Protein AF-0000000072978451 (afdb_homodimer)

pLDDT: mean 91.34, std 7.13, range [61.12, 97.81]

Foldseek 3Di:
DDPVVVVVVVVVVVVVLLVVCCVPPPVLVVLVVVLVVQLVCLVVPHDDPLSVVLNVLSVVLNVLVSVLVVQLVVLVVPDVDDDPVSVVSNVVSVVVSVVSVVVSVVSVVVVVVD/DDPVVVVVVVVVVVVVLLVVCVVPPPVLVVLVVVLVVQLVCLVVPHDDPLSVVLNVLSVVLSVLVSVLVVQLVVLVVPDVDDDPVSVVSSVVSVVVSVVSVVVSVVSVVVVVVD

Secondary structure (DSSP, 8-state):
--HHHHHHHHHHHHHHHHHHHHHH-HHHHHHHHHHHHHHHHHHHH--HHHHHHHHHHHHHHHHHHHHHHHHHHHHHHH-SS--HHHHHHHHHHHHHHHHHHHHHHHHHHHHHH-/--HHHHHHHHHHHHHHHHHHHHHH-HHHHHHHHHHHHHHHHHHHH--HHHHHHHHHHHHHHHHHHHHHHHHHHHHHHH-SS--HHHHHHHHHHHHHHHHHHHHHHHHHHHHHH-

Structure (mmCIF, N/CA/C/O backbone):
data_AF-0000000072978451-model_v1
#
loop_
_entity.id
_entity.type
_entity.pdbx_description
1 polymer 'Diacylglycerol kinase'
#
loop_
_atom_site.group_PDB
_atom_site.id
_atom_site.type_symbol
_atom_site.label_atom_id
_atom_site.label_alt_id
_atom_site.label_comp_id
_atom_site.label_asym_id
_atom_site.label_entity_id
_atom_site.label_seq_id
_atom_site.pdbx_PDB_ins_code
_atom_site.Cartn_x
_atom_site.Cartn_y
_atom_site.Cartn_z
_atom_site.occupancy
_atom_site.B_iso_or_equiv
_atom_site.auth_seq_id
_atom_site.auth_comp_id
_atom_site.auth_asym_id
_atom_site.auth_atom_id
_atom_site.pdbx_PDB_model_num
ATOM 1 N N . MET A 1 1 ? 28.844 9.641 16.906 1 70.88 1 MET A N 1
ATOM 2 C CA . MET A 1 1 ? 27.984 8.5 17.203 1 70.88 1 MET A CA 1
ATOM 3 C C . MET A 1 1 ? 28.359 7.293 16.359 1 70.88 1 MET A C 1
ATOM 5 O O . MET A 1 1 ? 28.469 7.395 15.141 1 70.88 1 MET A O 1
ATOM 9 N N . GLY A 1 2 ? 28.844 6.27 17.016 1 79.81 2 GLY A N 1
ATOM 10 C CA . GLY A 1 2 ? 29.297 5.098 16.281 1 79.81 2 GLY A CA 1
ATOM 11 C C . GLY A 1 2 ? 28.172 4.395 15.539 1 79.81 2 GLY A C 1
ATOM 12 O O . GLY A 1 2 ? 27 4.707 15.742 1 79.81 2 GLY A O 1
ATOM 13 N N . PHE A 1 3 ? 28.594 3.635 14.695 1 90.31 3 PHE A N 1
ATOM 14 C CA . PHE A 1 3 ? 27.672 2.908 13.828 1 90.31 3 PHE A CA 1
ATOM 15 C C . PHE A 1 3 ? 26.609 2.178 14.656 1 90.31 3 PHE A C 1
ATOM 17 O O . PHE A 1 3 ? 25.422 2.279 14.367 1 90.31 3 PHE A O 1
ATOM 24 N N . PHE A 1 4 ? 26.984 1.44 15.664 1 89.31 4 PHE A N 1
ATOM 25 C CA . PHE A 1 4 ? 26.078 0.624 16.453 1 89.31 4 PHE A CA 1
ATOM 26 C C . PHE A 1 4 ? 25.141 1.501 17.297 1 89.31 4 PHE A C 1
ATOM 28 O O . PHE A 1 4 ? 24 1.139 17.547 1 89.31 4 PHE A O 1
ATOM 35 N N . GLU A 1 5 ? 25.703 2.568 17.719 1 88.56 5 GLU A N 1
ATOM 36 C CA . GLU A 1 5 ? 24.891 3.506 18.484 1 88.56 5 GLU A CA 1
ATOM 37 C C . GLU A 1 5 ? 23.812 4.129 17.609 1 88.56 5 GLU A C 1
ATOM 39 O O . GLU A 1 5 ? 22.656 4.277 18.047 1 88.56 5 GLU A O 1
ATOM 44 N N . ARG A 1 6 ? 24.203 4.449 16.5 1 89.12 6 ARG A N 1
ATOM 45 C CA . ARG A 1 6 ? 23.219 5.004 15.57 1 89.12 6 ARG A CA 1
ATOM 46 C C . ARG A 1 6 ? 22.156 3.977 15.211 1 89.12 6 ARG A C 1
ATOM 48 O O . ARG A 1 6 ? 20.969 4.309 15.125 1 89.12 6 ARG A O 1
ATOM 55 N N . LEU A 1 7 ? 22.578 2.803 15.016 1 84.81 7 LEU A N 1
ATOM 56 C CA . LEU A 1 7 ? 21.641 1.737 14.703 1 84.81 7 LEU A CA 1
ATOM 57 C C . LEU A 1 7 ? 20.656 1.521 15.859 1 84.81 7 LEU A C 1
ATOM 59 O O . LEU A 1 7 ? 19.453 1.337 15.633 1 84.81 7 LEU A O 1
ATOM 63 N N . LYS A 1 8 ? 21.219 1.483 16.938 1 84.38 8 LYS A N 1
ATOM 64 C CA . LYS A 1 8 ? 20.375 1.303 18.125 1 84.38 8 LYS A CA 1
ATOM 65 C C . LYS A 1 8 ? 19.344 2.42 18.234 1 84.38 8 LYS A C 1
ATOM 67 O O . LYS A 1 8 ? 18.172 2.16 18.5 1 84.38 8 LYS A O 1
ATOM 72 N N . LEU A 1 9 ? 19.719 3.604 18.078 1 87.25 9 LEU A N 1
ATOM 73 C CA . LEU A 1 9 ? 18.812 4.742 18.172 1 87.25 9 LEU A CA 1
ATOM 74 C C . LEU A 1 9 ? 17.719 4.672 17.109 1 87.25 9 LEU A C 1
ATOM 76 O O . LEU A 1 9 ? 16.547 4.926 17.391 1 87.25 9 LEU A O 1
ATOM 80 N N . ARG A 1 10 ? 18.188 4.332 15.969 1 87.69 10 ARG A N 1
ATOM 81 C CA . ARG A 1 10 ? 17.219 4.219 14.883 1 87.69 10 ARG A CA 1
ATOM 82 C C . ARG A 1 10 ? 16.203 3.119 15.164 1 87.69 10 ARG A C 1
ATOM 84 O O . ARG A 1 10 ? 15.016 3.264 14.859 1 87.69 10 ARG A O 1
ATOM 91 N N . THR A 1 11 ? 16.688 2.066 15.781 1 85.69 11 THR A N 1
ATOM 92 C CA . THR A 1 11 ? 15.789 0.968 16.125 1 85.69 11 THR A CA 1
ATOM 93 C C . THR A 1 11 ? 14.781 1.403 17.188 1 85.69 11 THR A C 1
ATOM 95 O O . THR A 1 11 ? 13.594 1.08 17.094 1 85.69 11 THR A O 1
ATOM 98 N N . ILE A 1 12 ? 15.188 2.143 18.078 1 87.25 12 ILE A N 1
ATOM 99 C CA . ILE A 1 12 ? 14.32 2.641 19.141 1 87.25 12 ILE A CA 1
ATOM 100 C C . ILE A 1 12 ? 13.25 3.557 18.531 1 87.25 12 ILE A C 1
ATOM 102 O O . ILE A 1 12 ? 12.07 3.436 18.859 1 87.25 12 ILE A O 1
ATOM 106 N N . TRP A 1 13 ? 13.656 4.398 17.672 1 88.62 13 TRP A N 1
ATOM 107 C CA . TRP A 1 13 ? 12.719 5.309 17.031 1 88.62 13 TRP A CA 1
ATOM 108 C C . TRP A 1 13 ? 11.672 4.539 16.234 1 88.62 13 TRP A C 1
ATOM 110 O O . TRP A 1 13 ? 10.484 4.875 16.266 1 88.62 13 TRP A O 1
ATOM 120 N N . SER A 1 14 ? 12.195 3.561 15.555 1 87.5 14 SER A N 1
ATOM 121 C CA . SER A 1 14 ? 11.273 2.75 14.773 1 87.5 14 SER A CA 1
ATOM 122 C C . SER A 1 14 ? 10.289 2.004 15.672 1 87.5 14 SER A C 1
ATOM 124 O O . SER A 1 14 ? 9.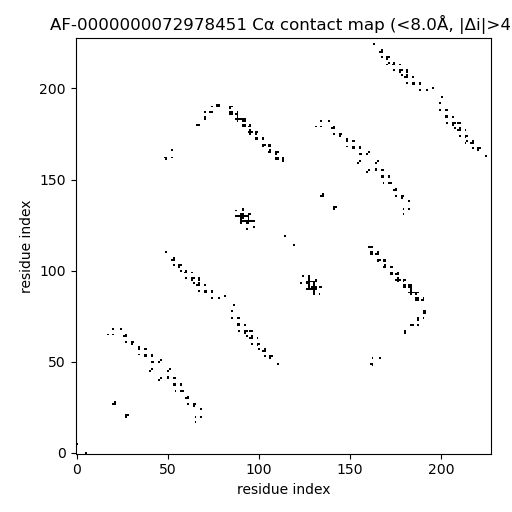094 1.938 15.383 1 87.5 14 SER A O 1
ATOM 126 N N . CYS A 1 15 ? 10.727 1.484 16.734 1 89.31 15 CYS A N 1
ATOM 127 C CA . CYS A 1 15 ? 9.867 0.777 17.688 1 89.31 15 CYS A CA 1
ATOM 128 C C . CYS A 1 15 ? 8.867 1.729 18.328 1 89.31 15 CYS A C 1
ATOM 130 O O . CYS A 1 15 ? 7.707 1.365 18.547 1 89.31 15 CYS A O 1
ATOM 132 N N . ASP A 1 16 ? 9.227 2.922 18.562 1 91.06 16 ASP A N 1
ATOM 133 C CA . ASP A 1 16 ? 8.32 3.932 19.094 1 91.06 16 ASP A CA 1
ATOM 134 C C . ASP A 1 16 ? 7.211 4.258 18.094 1 91.06 16 ASP A C 1
ATOM 136 O O . ASP A 1 16 ? 6.051 4.426 18.484 1 91.06 16 ASP A O 1
ATOM 140 N N . GLY A 1 17 ? 7.605 4.355 16.844 1 91.38 17 GLY A N 1
ATOM 141 C CA . GLY A 1 17 ? 6.605 4.598 15.82 1 91.38 17 GLY A CA 1
ATOM 142 C C . GLY A 1 17 ? 5.551 3.51 15.742 1 91.38 17 GLY A C 1
ATOM 143 O O . GLY A 1 17 ? 4.355 3.801 15.672 1 91.38 17 GLY A O 1
ATOM 144 N N . ILE A 1 18 ? 6.016 2.307 15.891 1 92.62 18 ILE A N 1
ATOM 145 C CA . ILE A 1 18 ? 5.102 1.17 15.844 1 92.62 18 ILE A CA 1
ATOM 146 C C . ILE A 1 18 ? 4.211 1.173 17.078 1 92.62 18 ILE A C 1
ATOM 148 O O . ILE A 1 18 ? 2.994 1.005 16.984 1 92.62 18 ILE A O 1
ATOM 152 N N . ARG A 1 19 ? 4.75 1.396 18.203 1 93.06 19 ARG A N 1
ATOM 153 C CA . ARG A 1 19 ? 4 1.438 19.453 1 93.06 19 ARG A CA 1
ATOM 154 C C . ARG A 1 19 ? 2.963 2.557 19.422 1 93.06 19 ARG A C 1
ATOM 156 O O . ARG A 1 19 ? 1.809 2.348 19.812 1 93.06 19 ARG A O 1
ATOM 163 N N . ASP A 1 20 ? 3.402 3.688 19.031 1 93.62 20 ASP A N 1
ATOM 164 C CA . ASP A 1 20 ? 2.494 4.828 18.984 1 93.62 20 ASP A CA 1
ATOM 165 C C . ASP A 1 20 ? 1.321 4.547 18.047 1 93.62 20 ASP A C 1
ATOM 167 O O . ASP A 1 20 ? 0.173 4.855 18.375 1 93.62 20 ASP A O 1
ATOM 171 N N . THR A 1 21 ? 1.632 4.012 16.938 1 92.38 21 THR A N 1
ATOM 172 C CA . THR A 1 21 ? 0.579 3.689 15.984 1 92.38 21 THR A CA 1
ATOM 173 C C . THR A 1 21 ? -0.376 2.648 16.562 1 92.38 21 THR A C 1
ATOM 175 O O . THR A 1 21 ? -1.594 2.758 16.406 1 92.38 21 THR A O 1
ATOM 178 N N . TRP A 1 22 ? 0.137 1.668 17.266 1 93.06 22 TRP A N 1
ATOM 179 C CA . TRP A 1 22 ? -0.686 0.659 17.922 1 93.06 22 TRP A CA 1
ATOM 180 C C . TRP A 1 22 ? -1.631 1.303 18.922 1 93.06 22 TRP A C 1
ATOM 182 O O . TRP A 1 22 ? -2.805 0.934 19.016 1 93.06 22 TRP A O 1
ATOM 192 N N . LEU A 1 23 ? -1.16 2.252 19.594 1 93.19 23 LEU A N 1
ATOM 193 C CA . LEU A 1 23 ? -1.922 2.861 20.672 1 93.19 23 LEU A CA 1
ATOM 194 C C . LEU A 1 23 ? -2.941 3.855 20.141 1 93.19 23 LEU A C 1
ATOM 196 O O . LEU A 1 23 ? -4.012 4.039 20.719 1 93.19 23 LEU A O 1
ATOM 200 N N . THR A 1 24 ? -2.705 4.379 19 1 92.75 24 THR A N 1
ATOM 201 C CA . THR A 1 24 ? -3.521 5.516 18.578 1 92.75 24 THR A CA 1
ATOM 202 C C . THR A 1 24 ? -4.398 5.145 17.391 1 92.75 24 THR A C 1
ATOM 204 O O . THR A 1 24 ? -5.422 5.789 17.141 1 92.75 24 THR A O 1
ATOM 207 N N . GLU A 1 25 ? -3.967 4.191 16.656 1 93.31 25 GLU A N 1
ATOM 208 C CA . GLU A 1 25 ? -4.699 3.834 15.445 1 93.31 25 GLU A CA 1
ATOM 209 C C . GLU A 1 25 ? -5.449 2.516 15.625 1 93.31 25 GLU A C 1
ATOM 211 O O . GLU A 1 25 ? -4.844 1.44 15.555 1 93.31 25 GLU A O 1
ATOM 216 N N . ARG A 1 26 ? -6.715 2.621 15.688 1 91.62 26 ARG A N 1
ATOM 217 C CA . ARG A 1 26 ? -7.543 1.423 15.805 1 91.62 26 ARG A CA 1
ATOM 218 C C . ARG A 1 26 ? -7.391 0.537 14.57 1 91.62 26 ARG A C 1
ATOM 220 O O . ARG A 1 26 ? -7.387 -0.69 14.68 1 91.62 26 ARG A O 1
ATOM 227 N N . SER A 1 27 ? -7.355 1.158 13.422 1 92.94 27 SER A N 1
ATOM 228 C CA . SER A 1 27 ? -7.207 0.408 12.18 1 92.94 27 SER A CA 1
ATOM 229 C C . SER A 1 27 ? -5.953 -0.458 12.203 1 92.94 27 SER A C 1
ATOM 231 O O . SER A 1 27 ? -5.961 -1.588 11.711 1 92.94 27 SER A O 1
ATOM 233 N N . PHE A 1 28 ? -4.848 0.014 12.758 1 94.19 28 PHE A N 1
ATOM 234 C CA . PHE A 1 28 ? -3.621 -0.768 12.844 1 94.19 28 PHE A CA 1
ATOM 235 C C . PHE A 1 28 ? -3.84 -2.029 13.672 1 94.19 28 PHE A C 1
ATOM 237 O O . PHE A 1 28 ? -3.404 -3.115 13.281 1 94.19 28 PHE A O 1
ATOM 244 N N . ARG A 1 29 ? -4.484 -1.954 14.734 1 95 29 ARG A N 1
ATOM 245 C CA . ARG A 1 29 ? -4.801 -3.107 15.57 1 95 29 ARG A CA 1
ATOM 246 C C . ARG A 1 29 ? -5.668 -4.109 14.82 1 95 29 ARG A C 1
ATOM 248 O O . ARG A 1 29 ? -5.469 -5.32 14.938 1 95 29 ARG A O 1
ATOM 255 N N . GLN A 1 30 ? -6.582 -3.594 14.109 1 94.88 30 GLN A N 1
ATOM 256 C CA . GLN A 1 30 ? -7.453 -4.465 13.32 1 94.88 30 GLN A CA 1
ATOM 257 C C . GLN A 1 30 ? -6.652 -5.27 12.305 1 94.88 30 GLN A C 1
ATOM 259 O O . GLN A 1 30 ? -6.871 -6.469 12.141 1 94.88 30 GLN A O 1
ATOM 264 N N . TRP A 1 31 ? -5.711 -4.586 11.688 1 94.94 31 TRP A N 1
ATOM 265 C CA . TRP A 1 31 ? -4.891 -5.277 10.695 1 94.94 31 TRP A CA 1
ATOM 266 C C . TRP A 1 31 ? -3.967 -6.289 11.367 1 94.94 31 TRP A C 1
ATOM 268 O O . TRP A 1 31 ? -3.674 -7.344 10.797 1 94.94 31 TRP A O 1
ATOM 278 N N . VAL A 1 32 ? -3.465 -5.973 12.555 1 95.31 32 VAL A N 1
ATOM 279 C CA . VAL A 1 32 ? -2.627 -6.926 13.273 1 95.31 32 VAL A CA 1
ATOM 280 C C . VAL A 1 32 ? -3.42 -8.195 13.555 1 95.31 32 VAL A C 1
ATOM 282 O O . VAL A 1 32 ? -2.934 -9.305 13.32 1 95.31 32 VAL A O 1
ATOM 285 N N . TRP A 1 33 ? -4.633 -8.047 14.008 1 95.88 33 TRP A N 1
ATOM 286 C CA . TRP A 1 33 ? -5.469 -9.203 14.305 1 95.88 33 TRP A CA 1
ATOM 287 C C . TRP A 1 33 ? -5.797 -9.977 13.031 1 95.88 33 TRP A C 1
ATOM 289 O O . TRP A 1 33 ? -5.758 -11.211 13.016 1 95.88 33 TRP A O 1
ATOM 299 N N . ALA A 1 34 ? -6.164 -9.266 12.031 1 96.06 34 ALA A N 1
ATOM 300 C CA . ALA A 1 34 ? -6.43 -9.922 10.75 1 96.06 34 ALA A CA 1
ATOM 301 C C . ALA A 1 34 ? -5.219 -10.711 10.273 1 96.06 34 ALA A C 1
ATOM 303 O O . ALA A 1 34 ? -5.359 -11.812 9.734 1 96.06 34 ALA A O 1
ATOM 304 N N . ASN A 1 35 ? -4.039 -10.188 10.516 1 95.25 35 ASN A N 1
ATOM 305 C CA . ASN A 1 35 ? -2.805 -10.836 10.102 1 95.25 35 ASN A CA 1
ATOM 306 C C . ASN A 1 35 ? -2.529 -12.094 10.922 1 95.25 35 ASN A C 1
ATOM 308 O O . ASN A 1 35 ? -1.98 -13.07 10.406 1 95.25 35 ASN A O 1
ATOM 312 N N . ILE A 1 36 ? -2.838 -11.992 12.156 1 95.62 36 ILE A N 1
ATOM 313 C CA . ILE A 1 36 ? -2.656 -13.164 13 1 95.62 36 ILE A CA 1
ATOM 314 C C . ILE A 1 36 ? -3.543 -14.305 12.5 1 95.62 36 ILE A C 1
ATOM 316 O O . ILE A 1 36 ? -3.092 -15.445 12.383 1 95.62 36 ILE A O 1
ATOM 320 N N . VAL A 1 37 ? -4.738 -14.008 12.18 1 97 37 VAL A N 1
ATOM 321 C CA . VAL A 1 37 ? -5.668 -15.016 11.672 1 97 37 VAL A CA 1
ATOM 322 C C . VAL A 1 37 ? -5.211 -15.5 10.297 1 97 37 VAL A C 1
ATOM 324 O O . VAL A 1 37 ? -5.117 -16.703 10.062 1 97 37 VAL A O 1
ATOM 327 N N . SER A 1 38 ? -4.934 -14.555 9.477 1 96.19 38 SER A N 1
ATOM 328 C CA . SER A 1 38 ? -4.488 -14.883 8.133 1 96.19 38 SER A CA 1
ATOM 329 C C . SER A 1 38 ? -3.195 -15.695 8.156 1 96.19 38 SER A C 1
ATOM 331 O O . SER A 1 38 ? -3.072 -16.703 7.453 1 96.19 38 SER A O 1
ATOM 333 N N . GLY A 1 39 ? -2.26 -15.242 8.93 1 94.06 39 GLY A N 1
ATOM 334 C CA . GLY A 1 39 ? -0.999 -15.953 9.055 1 94.06 39 GLY A CA 1
ATOM 335 C C . GLY A 1 39 ? -1.154 -17.344 9.648 1 94.06 39 GLY A C 1
ATOM 336 O O . GLY A 1 39 ? -0.524 -18.297 9.188 1 94.06 39 GLY A O 1
ATOM 337 N N . GLY A 1 40 ? -1.951 -17.469 10.648 1 95.19 40 GLY A N 1
ATOM 338 C CA . GLY A 1 40 ? -2.24 -18.766 11.211 1 95.19 40 GLY A CA 1
ATOM 339 C C . GLY A 1 40 ? -2.814 -19.75 10.203 1 95.19 40 GLY A C 1
ATOM 340 O O . GLY A 1 40 ? -2.371 -20.891 10.125 1 95.19 40 GLY A O 1
ATOM 341 N N . LEU A 1 41 ? -3.754 -19.297 9.453 1 95.25 41 LEU A N 1
ATOM 342 C CA . LEU A 1 41 ? -4.34 -20.141 8.406 1 95.25 41 LEU A CA 1
ATOM 343 C C . LEU A 1 41 ? -3.303 -20.484 7.344 1 95.25 41 LEU A C 1
ATOM 345 O O . LEU A 1 41 ? -3.285 -21.609 6.828 1 95.25 41 LEU A O 1
ATOM 349 N N . GLY A 1 42 ? -2.531 -19.484 7.004 1 93.06 42 GLY A N 1
ATOM 350 C CA . GLY A 1 42 ? -1.463 -19.75 6.051 1 93.06 42 GLY A CA 1
ATOM 351 C C . GLY A 1 42 ? -0.498 -20.828 6.508 1 93.06 42 GLY A C 1
ATOM 352 O O . GLY A 1 42 ? -0.058 -21.656 5.707 1 93.06 42 GLY A O 1
ATOM 353 N N . PHE A 1 43 ? -0.216 -20.797 7.754 1 92.06 43 PHE A N 1
ATOM 354 C CA . PHE A 1 43 ? 0.708 -21.781 8.297 1 92.06 43 PHE A CA 1
ATOM 355 C C . PHE A 1 43 ? 0.096 -23.172 8.266 1 92.06 43 PHE A C 1
ATOM 357 O O . PHE A 1 43 ? 0.8 -24.156 8.047 1 92.06 43 PHE A O 1
ATOM 364 N N . VAL A 1 44 ? -1.197 -23.234 8.375 1 93.62 44 VAL A N 1
ATOM 365 C CA . VAL A 1 44 ? -1.863 -24.516 8.492 1 93.62 44 VAL A CA 1
ATOM 366 C C . VAL A 1 44 ? -2.232 -25.031 7.098 1 93.62 44 VAL A C 1
ATOM 368 O O . VAL A 1 44 ? -2.107 -26.234 6.816 1 93.62 44 VAL A O 1
ATOM 371 N N . LEU A 1 45 ? -2.592 -24.156 6.23 1 94.06 45 LEU A N 1
ATOM 372 C CA . LEU A 1 45 ? -3.24 -24.594 5 1 94.06 45 LEU A CA 1
ATOM 373 C C . LEU A 1 45 ? -2.262 -24.562 3.828 1 94.06 45 LEU A C 1
ATOM 375 O O . LEU A 1 45 ? -2.5 -25.188 2.797 1 94.06 45 LEU A O 1
ATOM 379 N N . LEU A 1 46 ? -1.219 -23.812 3.941 1 93.31 46 LEU A N 1
ATOM 380 C CA . LEU A 1 46 ? -0.36 -23.594 2.783 1 93.31 46 LEU A CA 1
ATOM 381 C C . LEU A 1 46 ? 1.07 -24.031 3.074 1 93.31 46 LEU A C 1
ATOM 383 O O . LEU A 1 46 ? 1.436 -24.25 4.23 1 93.31 46 LEU A O 1
ATOM 387 N N . ASP A 1 47 ? 1.865 -24.188 1.861 1 90.44 47 ASP A N 1
ATOM 388 C CA . ASP A 1 47 ? 3.273 -24.547 2.002 1 90.44 47 ASP A CA 1
ATOM 389 C C . ASP A 1 47 ? 4.148 -23.688 1.087 1 90.44 47 ASP A C 1
ATOM 391 O O . ASP A 1 47 ? 3.637 -22.969 0.228 1 90.44 47 ASP A O 1
ATOM 395 N N . GLY A 1 48 ? 5.449 -23.609 1.44 1 89.88 48 GLY A N 1
ATOM 396 C CA . GLY A 1 48 ? 6.449 -23.031 0.552 1 89.88 48 GLY A CA 1
ATOM 397 C C . GLY A 1 48 ? 6.18 -21.578 0.209 1 89.88 48 GLY A C 1
ATOM 398 O O . GLY A 1 48 ? 5.969 -20.75 1.101 1 89.88 48 GLY A O 1
ATOM 399 N N . GLY A 1 49 ? 6.211 -21.375 -1.123 1 88.5 49 GLY A N 1
ATOM 400 C CA . GLY A 1 49 ? 6.102 -20.031 -1.663 1 88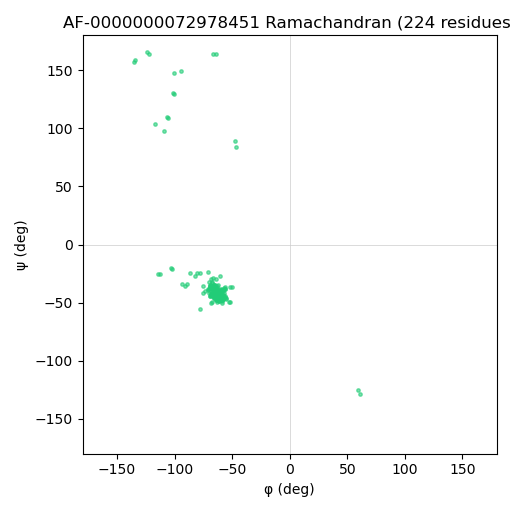.5 49 GLY A CA 1
ATOM 401 C C . GLY A 1 49 ? 4.754 -19.391 -1.392 1 88.5 49 GLY A C 1
ATOM 402 O O . GLY A 1 49 ? 4.68 -18.188 -1.142 1 88.5 49 GLY A O 1
ATOM 403 N N . GLU A 1 50 ? 3.744 -20.203 -1.398 1 93.88 50 GLU A N 1
ATOM 404 C CA . GLU A 1 50 ? 2.41 -19.656 -1.156 1 93.88 50 GLU A CA 1
ATOM 405 C C . GLU A 1 50 ? 2.266 -19.172 0.281 1 93.88 50 GLU A C 1
ATOM 407 O O . GLU A 1 50 ? 1.685 -18.109 0.525 1 93.88 50 GLU A O 1
ATOM 412 N N . ARG A 1 51 ? 2.77 -19.922 1.225 1 92.69 51 ARG A N 1
ATOM 413 C CA . ARG A 1 51 ? 2.775 -19.531 2.627 1 92.69 51 ARG A CA 1
ATOM 414 C C . ARG A 1 51 ? 3.564 -18.234 2.826 1 92.69 51 ARG A C 1
ATOM 416 O O . ARG A 1 51 ? 3.092 -17.312 3.49 1 92.69 51 ARG A O 1
ATOM 423 N N . ALA A 1 52 ? 4.711 -18.188 2.215 1 91.69 52 ALA A N 1
ATOM 424 C CA . ALA A 1 52 ? 5.555 -17 2.311 1 91.69 52 ALA A CA 1
ATOM 425 C C . ALA A 1 52 ? 4.848 -15.781 1.735 1 91.69 52 ALA A C 1
ATOM 427 O O . ALA A 1 52 ? 4.91 -14.695 2.309 1 91.69 52 ALA A O 1
ATOM 428 N N . LEU A 1 53 ? 4.199 -15.961 0.68 1 93.88 53 LEU A N 1
ATOM 429 C CA . LEU A 1 53 ? 3.506 -14.875 0.004 1 93.88 53 LEU A CA 1
ATOM 430 C C . LEU A 1 53 ? 2.424 -14.281 0.899 1 93.88 53 LEU A C 1
ATOM 432 O O . LEU A 1 53 ? 2.352 -13.062 1.068 1 93.88 53 LEU A O 1
ATOM 436 N N . ILE A 1 54 ? 1.682 -15.102 1.51 1 94.44 54 ILE A N 1
ATOM 437 C CA . ILE A 1 54 ? 0.576 -14.648 2.346 1 94.44 54 ILE A CA 1
ATOM 438 C C . ILE A 1 54 ? 1.122 -13.914 3.572 1 94.44 54 ILE A C 1
ATOM 440 O O . ILE A 1 54 ? 0.621 -12.852 3.941 1 94.44 54 ILE A O 1
ATOM 444 N N . LEU A 1 55 ? 2.129 -14.43 4.164 1 93.19 55 LEU A N 1
ATOM 445 C CA . LEU A 1 55 ? 2.707 -13.836 5.363 1 93.19 55 LEU A CA 1
ATOM 446 C C . LEU A 1 55 ? 3.299 -12.461 5.055 1 93.19 55 LEU A C 1
ATOM 448 O O . LEU A 1 55 ? 3.062 -11.5 5.789 1 93.19 55 LEU A O 1
ATOM 452 N N . VAL A 1 56 ? 4.051 -12.414 3.971 1 92.06 56 VAL A N 1
ATOM 453 C CA . VAL A 1 56 ? 4.727 -11.172 3.607 1 92.06 56 VAL A CA 1
ATOM 454 C C . VAL A 1 56 ? 3.695 -10.109 3.229 1 92.06 56 VAL A C 1
ATOM 456 O O . VAL A 1 56 ? 3.826 -8.945 3.605 1 92.06 56 VAL A O 1
ATOM 459 N N . LEU A 1 57 ? 2.672 -10.508 2.539 1 95.06 57 LEU A N 1
ATOM 460 C CA . LEU A 1 57 ? 1.632 -9.562 2.143 1 95.06 57 LEU A CA 1
ATOM 461 C C . LEU A 1 57 ? 0.919 -9 3.365 1 95.06 57 LEU A C 1
ATOM 463 O O . LEU A 1 57 ? 0.591 -7.809 3.402 1 95.06 57 LEU A O 1
ATOM 467 N N . GLY A 1 58 ? 0.632 -9.836 4.324 1 95.44 58 GLY A N 1
ATOM 468 C CA . GLY A 1 58 ? 0.051 -9.344 5.562 1 95.44 58 GLY A CA 1
ATOM 469 C C . GLY A 1 58 ? 0.896 -8.281 6.234 1 95.44 58 GLY A C 1
ATOM 470 O O . GLY A 1 58 ? 0.373 -7.262 6.691 1 95.44 58 GLY A O 1
ATOM 471 N N . LEU A 1 59 ? 2.16 -8.5 6.289 1 94.31 59 LEU A N 1
ATOM 472 C CA . LEU A 1 59 ? 3.082 -7.527 6.871 1 94.31 59 LEU A CA 1
ATOM 473 C C . LEU A 1 59 ? 3.104 -6.242 6.051 1 94.31 59 LEU A C 1
ATOM 475 O O . LEU A 1 59 ? 3.234 -5.148 6.609 1 94.31 59 LEU A O 1
ATOM 479 N N . MET A 1 60 ? 2.98 -6.375 4.738 1 95.12 60 MET A N 1
ATOM 480 C CA . MET A 1 60 ? 2.988 -5.199 3.875 1 95.12 60 MET A CA 1
ATOM 481 C C . MET A 1 60 ? 1.777 -4.312 4.152 1 95.12 60 MET A C 1
ATOM 483 O O . MET A 1 60 ? 1.87 -3.086 4.078 1 95.12 60 MET A O 1
ATOM 487 N N . VAL A 1 61 ? 0.634 -4.918 4.477 1 97.25 61 VAL A N 1
ATOM 488 C CA . VAL A 1 61 ? -0.531 -4.125 4.855 1 97.25 61 VAL A CA 1
ATOM 489 C C . VAL A 1 61 ? -0.202 -3.268 6.074 1 97.25 61 VAL A C 1
ATOM 491 O O . VAL A 1 61 ? -0.561 -2.088 6.129 1 97.25 61 VAL A O 1
ATOM 494 N N . LEU A 1 62 ? 0.502 -3.793 7.039 1 95.31 62 LEU A N 1
ATOM 495 C CA . LEU A 1 62 ? 0.896 -3.053 8.234 1 95.31 62 LEU A CA 1
ATOM 496 C C . LEU A 1 62 ? 1.868 -1.932 7.883 1 95.31 62 LEU A C 1
ATOM 498 O O . LEU A 1 62 ? 1.79 -0.837 8.445 1 95.31 62 LEU A O 1
ATOM 502 N N . VAL A 1 63 ? 2.812 -2.223 6.953 1 94.5 63 VAL A N 1
ATOM 503 C CA . VAL A 1 63 ? 3.75 -1.21 6.48 1 94.5 63 VAL A CA 1
ATOM 504 C C . VAL A 1 63 ? 2.984 -0.042 5.863 1 94.5 63 VAL A C 1
ATOM 506 O O . VAL A 1 63 ? 3.254 1.12 6.18 1 94.5 63 VAL A O 1
ATOM 509 N N . VAL A 1 64 ? 2.016 -0.36 5.035 1 96.56 64 VAL A N 1
ATOM 510 C CA . VAL A 1 64 ? 1.243 0.678 4.363 1 96.56 64 VAL A CA 1
ATOM 511 C C . VAL A 1 64 ? 0.432 1.466 5.391 1 96.56 64 VAL A C 1
ATOM 513 O O . VAL A 1 64 ? 0.298 2.686 5.281 1 96.56 64 VAL A O 1
ATOM 516 N N . GLU A 1 65 ? -0.101 0.866 6.406 1 95.75 65 GLU A N 1
ATOM 517 C CA . GLU A 1 65 ? -0.845 1.541 7.465 1 95.75 65 GLU A CA 1
ATOM 518 C C . GLU A 1 65 ? 0.054 2.488 8.258 1 95.75 65 GLU A C 1
ATOM 520 O O . GLU A 1 65 ? -0.361 3.592 8.617 1 95.75 65 GLU A O 1
ATOM 525 N N . LEU A 1 66 ? 1.271 2.057 8.539 1 94.38 66 LEU A N 1
ATOM 526 C CA . LEU A 1 66 ? 2.227 2.934 9.203 1 94.38 66 LEU A CA 1
ATOM 527 C C . LEU A 1 66 ? 2.52 4.164 8.352 1 94.38 66 LEU A C 1
ATOM 529 O O . LEU A 1 66 ? 2.621 5.277 8.875 1 94.38 66 LEU A O 1
ATOM 533 N N . LEU A 1 67 ? 2.65 3.975 7.016 1 94.62 67 LEU A N 1
ATOM 534 C CA . LEU A 1 67 ? 2.867 5.094 6.105 1 94.62 67 LEU A CA 1
ATOM 535 C C . LEU A 1 67 ? 1.645 6.004 6.059 1 94.62 67 LEU A C 1
ATOM 537 O O . LEU A 1 67 ? 1.778 7.227 6.008 1 94.62 67 LEU A O 1
ATOM 541 N N . ASN A 1 68 ? 0.425 5.422 6.094 1 96 68 ASN A N 1
ATOM 542 C CA . ASN A 1 68 ? -0.808 6.195 6.207 1 96 68 ASN A CA 1
ATOM 543 C C . ASN A 1 68 ? -0.815 7.059 7.465 1 96 68 ASN A C 1
ATOM 545 O O . ASN A 1 68 ? -1.132 8.25 7.402 1 96 68 ASN A O 1
ATOM 549 N N . THR A 1 69 ? -0.43 6.484 8.562 1 95.31 69 THR A N 1
ATOM 550 C CA . THR A 1 69 ? -0.356 7.207 9.828 1 95.31 69 THR A CA 1
ATOM 551 C C . THR A 1 69 ? 0.641 8.359 9.734 1 95.31 69 THR A C 1
ATOM 553 O O . THR A 1 69 ? 0.369 9.461 10.211 1 95.31 69 THR A O 1
ATOM 556 N N . ALA A 1 70 ? 1.789 8.125 9.094 1 94 70 ALA A N 1
ATOM 557 C CA . ALA A 1 70 ? 2.797 9.164 8.906 1 94 70 ALA A CA 1
ATOM 558 C C . ALA A 1 70 ? 2.234 10.328 8.102 1 94 70 ALA A C 1
ATOM 560 O O . ALA A 1 70 ? 2.467 11.492 8.438 1 94 70 ALA A O 1
ATOM 561 N N . VAL A 1 71 ? 1.489 10.023 7.07 1 94.12 71 VAL A N 1
ATOM 562 C CA . VAL A 1 71 ? 0.876 11.055 6.242 1 94.12 71 VAL A CA 1
ATOM 563 C C . VAL A 1 71 ? -0.145 11.836 7.062 1 94.12 71 VAL A C 1
ATOM 565 O O . VAL A 1 71 ? -0.146 13.07 7.051 1 94.12 71 VAL A O 1
ATOM 568 N N . GLU A 1 72 ? -0.941 11.117 7.805 1 94.12 72 GLU A N 1
ATOM 569 C CA . GLU A 1 72 ? -1.976 11.75 8.617 1 94.12 72 GLU A CA 1
ATOM 570 C C . GLU A 1 72 ? -1.366 12.695 9.648 1 94.12 72 GLU A C 1
ATOM 572 O O . GLU A 1 72 ? -1.837 13.82 9.812 1 94.12 72 GLU A O 1
ATOM 577 N N . ARG A 1 73 ? -0.36 12.258 10.281 1 92.44 73 ARG A N 1
ATOM 578 C CA . ARG A 1 73 ? 0.281 13.086 11.297 1 92.44 73 ARG A CA 1
ATOM 579 C C . ARG A 1 73 ? 0.946 14.305 10.672 1 92.44 73 ARG A C 1
ATOM 581 O O . ARG A 1 73 ? 0.917 15.398 11.242 1 92.44 73 ARG A O 1
ATOM 588 N N . THR A 1 74 ? 1.571 14.117 9.531 1 90.88 74 THR A N 1
ATOM 589 C CA . THR A 1 74 ? 2.209 15.234 8.844 1 90.88 74 THR A CA 1
ATOM 590 C C . THR A 1 74 ? 1.174 16.266 8.43 1 90.88 74 THR A C 1
ATOM 592 O O . THR A 1 74 ? 1.377 17.469 8.625 1 90.88 74 THR A O 1
ATOM 595 N N . VAL A 1 75 ? 0.102 15.82 7.844 1 92.06 75 VAL A N 1
ATOM 596 C CA . VAL A 1 75 ? -0.972 16.703 7.41 1 92.06 75 VAL A CA 1
ATOM 597 C C . VAL A 1 75 ? -1.551 17.453 8.617 1 92.06 75 VAL A C 1
ATOM 599 O O . VAL A 1 75 ? -1.803 18.656 8.547 1 92.06 75 VAL A O 1
ATOM 602 N N . ASP A 1 76 ? -1.758 16.734 9.695 1 90.31 76 ASP A N 1
ATOM 603 C CA . ASP A 1 76 ? -2.303 17.344 10.906 1 90.31 76 ASP A CA 1
ATOM 604 C C . ASP A 1 76 ? -1.34 18.391 11.477 1 90.31 76 ASP A C 1
ATOM 606 O O . ASP A 1 76 ? -1.767 19.359 12.102 1 90.31 76 ASP A O 1
ATOM 610 N N . LEU A 1 77 ? -0.079 18.188 11.266 1 85.31 77 LEU A N 1
ATOM 611 C CA . LEU A 1 77 ? 0.951 19.094 11.758 1 85.31 77 LEU A CA 1
ATOM 612 C C . LEU A 1 77 ? 0.887 20.438 11.031 1 85.31 77 LEU A C 1
ATOM 614 O O . LEU A 1 77 ? 1.087 21.484 11.633 1 85.31 77 LEU A O 1
ATOM 618 N N . VAL A 1 78 ? 0.711 20.391 9.727 1 84.06 78 VAL A N 1
ATOM 619 C CA . VAL A 1 78 ? 0.858 21.609 8.922 1 84.06 78 VAL A CA 1
ATOM 620 C C . VAL A 1 78 ? -0.5 22.281 8.75 1 84.06 78 VAL A C 1
ATOM 622 O O . VAL A 1 78 ? -0.574 23.453 8.367 1 84.06 78 VAL A O 1
ATOM 625 N N . SER A 1 79 ? -1.559 21.641 8.664 1 70.62 79 SER A N 1
ATOM 626 C CA . SER A 1 79 ? -2.832 22.312 8.406 1 70.62 79 SER A CA 1
ATOM 627 C C . SER A 1 79 ? -3.797 22.125 9.578 1 70.62 79 SER A C 1
ATOM 629 O O . SER A 1 79 ? -4.035 21 10.016 1 70.62 79 SER A O 1
ATOM 631 N N . LEU A 1 80 ? -3.924 23.125 10.305 1 63.03 80 LEU A N 1
ATOM 632 C CA . LEU A 1 80 ? -5.004 23.109 11.281 1 63.03 80 LEU A CA 1
ATOM 633 C C . LEU A 1 80 ? -6.363 23.234 10.594 1 63.03 80 LEU A C 1
ATOM 635 O O . LEU A 1 80 ? -7.375 22.781 11.125 1 63.03 80 LEU A O 1
ATOM 639 N N . ASP A 1 81 ? -6.332 23.844 9.344 1 61.84 81 ASP A N 1
ATOM 640 C CA . ASP A 1 81 ? -7.621 24.078 8.695 1 61.84 81 ASP A CA 1
ATOM 641 C C . ASP A 1 81 ? -7.898 23.031 7.625 1 61.84 81 ASP A C 1
ATOM 643 O O . ASP A 1 81 ? -6.973 22.484 7.016 1 61.84 81 ASP A O 1
ATOM 647 N N . ARG A 1 82 ? -9.023 22.516 7.734 1 63.94 82 ARG A N 1
ATOM 648 C CA . ARG A 1 82 ? -9.562 21.578 6.77 1 63.94 82 ARG A CA 1
ATOM 649 C C . ARG A 1 82 ? -9.375 22.078 5.344 1 63.94 82 ARG A C 1
ATOM 651 O O . ARG A 1 82 ? -9.906 23.125 4.977 1 63.94 82 ARG A O 1
ATOM 658 N N . SER A 1 83 ? -8.273 21.812 4.621 1 84.06 83 SER A N 1
ATOM 659 C CA . SER A 1 83 ? -8.117 22.125 3.207 1 84.06 83 SER A CA 1
ATOM 660 C C . SER A 1 83 ? -8.336 20.891 2.334 1 84.06 83 SER A C 1
ATOM 662 O O . SER A 1 83 ? -8.211 19.766 2.807 1 84.06 83 SER A O 1
ATOM 664 N N . ASP A 1 84 ? -8.859 21.172 1.161 1 87.62 84 ASP A N 1
ATOM 665 C CA . ASP A 1 84 ? -9.102 20.141 0.166 1 87.62 84 ASP A CA 1
ATOM 666 C C . ASP A 1 84 ? -7.863 19.281 -0.038 1 87.62 84 ASP A C 1
ATOM 668 O O . ASP A 1 84 ? -7.961 18.047 -0.135 1 87.62 84 ASP A O 1
ATOM 672 N N . LEU A 1 85 ? -6.75 19.875 0.029 1 88.94 85 LEU A N 1
ATOM 673 C CA . LEU A 1 85 ? -5.508 19.141 -0.165 1 88.94 85 LEU A CA 1
ATOM 674 C C . LEU A 1 85 ? -5.246 18.188 1.009 1 88.94 85 LEU A C 1
ATOM 676 O O . LEU A 1 85 ? -4.73 17.094 0.822 1 88.94 85 LEU A O 1
ATOM 680 N N . ALA A 1 86 ? -5.559 18.641 2.16 1 91.88 86 ALA A N 1
ATOM 681 C CA . ALA A 1 86 ? -5.395 17.797 3.346 1 91.88 86 ALA A CA 1
ATOM 682 C C . ALA A 1 86 ? -6.25 16.531 3.25 1 91.88 86 ALA A C 1
ATOM 684 O O . ALA A 1 86 ? -5.762 15.43 3.494 1 91.88 86 ALA A O 1
ATOM 685 N N . LYS A 1 87 ? -7.469 16.75 2.893 1 93 87 LYS A N 1
ATOM 686 C CA . LYS A 1 87 ? -8.375 15.617 2.742 1 93 87 LYS A CA 1
ATOM 687 C C . LYS A 1 87 ? -7.883 14.664 1.662 1 93 87 LYS A C 1
ATOM 689 O O . LYS A 1 87 ? -7.906 13.445 1.848 1 93 87 LYS A O 1
ATOM 694 N N . GLN A 1 88 ? -7.504 15.164 0.597 1 93.44 88 GLN A N 1
ATOM 695 C CA . GLN A 1 88 ? -7.031 14.344 -0.512 1 93.44 88 GLN A CA 1
ATOM 696 C C . GLN A 1 88 ? -5.809 13.523 -0.108 1 93.44 88 GLN A C 1
ATOM 698 O O . GLN A 1 88 ? -5.68 12.359 -0.492 1 93.44 88 GLN A O 1
ATOM 703 N N . ALA A 1 89 ? -4.898 14.148 0.579 1 93.75 89 ALA A N 1
ATOM 704 C CA . ALA A 1 89 ? -3.707 13.445 1.039 1 93.75 89 ALA A CA 1
ATOM 705 C C . ALA A 1 89 ? -4.078 12.273 1.947 1 93.75 89 ALA A C 1
ATOM 707 O O . ALA A 1 89 ? -3.629 11.148 1.731 1 93.75 89 ALA A O 1
ATOM 708 N N . LYS A 1 90 ? -4.906 12.5 2.867 1 95.12 90 LYS A N 1
ATOM 709 C CA . LYS A 1 90 ? -5.316 11.477 3.824 1 95.12 90 LYS A CA 1
ATOM 710 C C . LYS A 1 90 ? -6.133 10.383 3.143 1 95.12 90 LYS A C 1
ATOM 712 O O . LYS A 1 90 ? -5.953 9.195 3.428 1 95.12 90 LYS A O 1
ATOM 717 N N . ASP A 1 91 ? -6.992 10.828 2.293 1 96.12 91 ASP A N 1
ATOM 718 C CA . ASP A 1 91 ? -7.82 9.859 1.576 1 96.12 91 ASP A CA 1
ATOM 719 C C . ASP A 1 91 ? -6.969 8.977 0.664 1 96.12 91 ASP A C 1
ATOM 721 O O . ASP A 1 91 ? -7.227 7.781 0.541 1 96.12 91 ASP A O 1
ATOM 725 N N . ALA A 1 92 ? -6.047 9.508 0.007 1 96.12 92 ALA A N 1
ATOM 726 C CA . ALA A 1 92 ? -5.16 8.734 -0.854 1 96.12 92 ALA A CA 1
ATOM 727 C C . ALA A 1 92 ? -4.371 7.707 -0.045 1 96.12 92 ALA A C 1
ATOM 729 O O . ALA A 1 92 ? -4.262 6.543 -0.443 1 96.12 92 ALA A O 1
ATOM 730 N N . ALA A 1 93 ? -3.789 8.148 1.026 1 96.88 93 ALA A N 1
ATOM 731 C CA . ALA A 1 93 ? -3.043 7.234 1.882 1 96.88 93 ALA A CA 1
ATOM 732 C C . ALA A 1 93 ? -3.941 6.113 2.402 1 96.88 93 ALA A C 1
ATOM 734 O O . ALA A 1 93 ? -3.545 4.945 2.418 1 96.88 93 ALA A O 1
ATOM 735 N N . SER A 1 94 ? -5.117 6.523 2.82 1 96.31 94 SER A N 1
ATOM 736 C CA . SER A 1 94 ? -6.082 5.523 3.264 1 96.31 94 SER A CA 1
ATOM 737 C C . SER A 1 94 ? -6.445 4.566 2.133 1 96.31 94 SER A C 1
ATOM 739 O O . SER A 1 94 ? -6.629 3.367 2.359 1 96.31 94 SER A O 1
ATOM 741 N N . GLY A 1 95 ? -6.617 5.074 0.932 1 96.94 95 GLY A N 1
ATOM 742 C CA . GLY A 1 95 ? -6.855 4.246 -0.239 1 96.94 95 GLY A CA 1
ATOM 743 C C . GLY A 1 95 ? -5.766 3.217 -0.472 1 96.94 95 GLY A C 1
ATOM 744 O O . GLY A 1 95 ? -6.047 2.094 -0.897 1 96.94 95 GLY A O 1
ATOM 745 N N . ALA A 1 96 ? -4.539 3.566 -0.23 1 97.44 96 ALA A N 1
ATOM 746 C CA . ALA A 1 96 ? -3.416 2.639 -0.355 1 97.44 96 ALA A CA 1
ATOM 747 C C . ALA A 1 96 ? -3.568 1.463 0.605 1 97.44 96 ALA A C 1
ATOM 749 O O . ALA A 1 96 ? -3.297 0.316 0.24 1 97.44 96 ALA A O 1
ATOM 750 N N . VAL A 1 97 ? -3.963 1.758 1.807 1 96.88 97 VAL A N 1
ATOM 751 C CA . VAL A 1 97 ? -4.168 0.697 2.787 1 96.88 97 VAL A CA 1
ATOM 752 C C . VAL A 1 97 ? -5.254 -0.258 2.297 1 96.88 97 VAL A C 1
ATOM 754 O O . VAL A 1 97 ? -5.07 -1.478 2.314 1 96.88 97 VAL A O 1
ATOM 757 N N . MET A 1 98 ? -6.32 0.268 1.844 1 95.44 98 MET A N 1
ATOM 758 C CA . MET A 1 98 ? -7.426 -0.55 1.35 1 95.44 98 MET A CA 1
ATOM 759 C C . MET A 1 98 ? -6.969 -1.445 0.203 1 95.44 98 MET A C 1
ATOM 761 O O . MET A 1 98 ? -7.273 -2.639 0.182 1 95.44 98 MET A O 1
ATOM 765 N N . LEU A 1 99 ? -6.316 -0.879 -0.725 1 95.94 99 LEU A N 1
ATOM 766 C CA . LEU A 1 99 ? -5.871 -1.656 -1.876 1 95.94 99 LEU A CA 1
ATOM 767 C C . LEU A 1 99 ? -4.887 -2.742 -1.45 1 95.94 99 LEU A C 1
ATOM 769 O O . LEU A 1 99 ? -4.879 -3.836 -2.021 1 95.94 99 LEU A O 1
ATOM 773 N N . SER A 1 100 ? -4 -2.445 -0.523 1 97.06 100 SER A N 1
ATOM 774 C CA . SER A 1 100 ? -3.086 -3.473 -0.038 1 97.06 100 SER A CA 1
ATOM 775 C C . SER A 1 100 ? -3.844 -4.621 0.618 1 97.06 100 SER A C 1
ATOM 777 O O . SER A 1 100 ? -3.459 -5.785 0.479 1 97.06 100 SER A O 1
ATOM 779 N N . ALA A 1 101 ? -4.879 -4.285 1.343 1 96.19 101 ALA A N 1
ATOM 780 C CA . ALA A 1 101 ? -5.715 -5.328 1.931 1 96.19 101 ALA A CA 1
ATOM 781 C C . ALA A 1 101 ? -6.395 -6.16 0.848 1 96.19 101 ALA A C 1
ATOM 783 O O . ALA A 1 101 ? -6.508 -7.383 0.977 1 96.19 101 ALA A O 1
ATOM 784 N N . ILE A 1 102 ? -6.867 -5.555 -0.148 1 95.44 102 ILE A N 1
ATOM 785 C CA . ILE A 1 102 ? -7.469 -6.254 -1.276 1 95.44 102 ILE A CA 1
ATOM 786 C C . ILE A 1 102 ? -6.445 -7.195 -1.905 1 95.44 102 ILE A C 1
ATOM 788 O O . ILE A 1 102 ? -6.781 -8.312 -2.305 1 95.44 102 ILE A O 1
ATOM 792 N N . ALA A 1 103 ? -5.219 -6.75 -1.994 1 95.69 103 ALA A N 1
ATOM 793 C CA . ALA A 1 103 ? -4.156 -7.594 -2.533 1 95.69 103 ALA A CA 1
ATOM 794 C C . ALA A 1 103 ? -4.027 -8.891 -1.732 1 95.69 103 ALA A C 1
ATOM 796 O O . ALA A 1 103 ? -3.855 -9.969 -2.307 1 95.69 103 ALA A O 1
ATOM 797 N N . VAL A 1 104 ? -4.078 -8.766 -0.428 1 95.75 104 VAL A N 1
ATOM 798 C CA . VAL A 1 104 ? -4.023 -9.953 0.414 1 95.75 104 VAL A CA 1
ATOM 799 C C . VAL A 1 104 ? -5.211 -10.859 0.099 1 95.75 104 VAL A C 1
ATOM 801 O O . VAL A 1 104 ? -5.051 -12.078 -0.042 1 95.75 104 VAL A O 1
ATOM 804 N N . GLY A 1 105 ? -6.383 -10.312 -0.013 1 95.81 105 GLY A N 1
ATOM 805 C CA . GLY A 1 105 ? -7.559 -11.086 -0.364 1 95.81 105 GLY A CA 1
ATOM 806 C C . GLY A 1 105 ? -7.426 -11.805 -1.696 1 95.81 105 GLY A C 1
ATOM 807 O O . GLY A 1 105 ? -7.77 -12.984 -1.812 1 95.81 105 GLY A O 1
ATOM 808 N N . VAL A 1 106 ? -6.98 -11.125 -2.68 1 94.38 106 VAL A N 1
ATOM 809 C CA . VAL A 1 106 ? -6.777 -11.695 -4.008 1 94.38 106 VAL A CA 1
ATOM 810 C C . VAL A 1 106 ? -5.785 -12.852 -3.922 1 94.38 106 VAL A C 1
ATOM 812 O O . VAL A 1 106 ? -6.004 -13.914 -4.516 1 94.38 106 VAL A O 1
ATOM 815 N N . ALA A 1 107 ? -4.699 -12.664 -3.227 1 95.06 107 ALA A N 1
ATOM 816 C CA . ALA A 1 107 ? -3.715 -13.727 -3.059 1 95.06 107 ALA A CA 1
ATOM 817 C C . ALA A 1 107 ? -4.355 -14.977 -2.455 1 95.06 107 ALA A C 1
ATOM 819 O O . ALA A 1 107 ? -4.117 -16.094 -2.924 1 95.06 107 ALA A O 1
ATOM 820 N N . TRP A 1 108 ? -5.145 -14.781 -1.452 1 94.69 108 TRP A N 1
ATOM 821 C CA . TRP A 1 108 ? -5.805 -15.906 -0.804 1 94.69 108 TRP A CA 1
ATOM 822 C C . TRP A 1 108 ? -6.707 -16.641 -1.786 1 94.69 108 TRP A C 1
ATOM 824 O O . TRP A 1 108 ? -6.684 -17.875 -1.849 1 94.69 108 TRP A O 1
ATOM 834 N N . VAL A 1 109 ? -7.5 -15.945 -2.537 1 94.44 109 VAL A N 1
ATOM 835 C CA . VAL A 1 109 ? -8.438 -16.547 -3.479 1 94.44 109 VAL A CA 1
ATOM 836 C C . VAL A 1 109 ? -7.668 -17.328 -4.543 1 94.44 109 VAL A C 1
ATOM 838 O O . VAL A 1 109 ? -8.016 -18.469 -4.859 1 94.44 109 VAL A O 1
ATOM 841 N N . VAL A 1 110 ? -6.668 -16.766 -5.043 1 92.94 110 VAL A N 1
ATOM 842 C CA . VAL A 1 110 ? -5.914 -17.359 -6.137 1 92.94 110 VAL A CA 1
ATOM 843 C C . VAL A 1 110 ? -5.191 -18.609 -5.641 1 92.94 110 VAL A C 1
ATOM 845 O O . VAL A 1 110 ? -5.18 -19.641 -6.32 1 92.94 110 VAL A O 1
ATOM 848 N N . VAL A 1 111 ? -4.625 -18.531 -4.516 1 91.38 111 VAL A N 1
ATOM 849 C CA . VAL A 1 111 ? -3.855 -19.656 -3.986 1 91.38 111 VAL A CA 1
ATOM 850 C C . VAL A 1 111 ? -4.793 -20.797 -3.627 1 91.38 111 VAL A C 1
ATOM 852 O O . VAL A 1 111 ? -4.449 -21.969 -3.797 1 91.38 111 VAL A O 1
ATOM 855 N N . LEU A 1 112 ? -5.926 -20.469 -3.133 1 90.75 112 LEU A N 1
ATOM 856 C CA . LEU A 1 112 ? -6.852 -21.516 -2.723 1 90.75 112 LEU A CA 1
ATOM 857 C C . LEU A 1 112 ? -7.516 -22.172 -3.936 1 90.75 112 LEU A C 1
ATOM 859 O O . LEU A 1 112 ? -7.758 -23.375 -3.949 1 90.75 112 LEU A O 1
ATOM 863 N N . VAL A 1 113 ? -7.906 -21.312 -4.91 1 85.12 113 VAL A N 1
ATOM 864 C CA . VAL A 1 113 ? -8.609 -21.844 -6.074 1 85.12 113 VAL A CA 1
ATOM 865 C C . VAL A 1 113 ? -7.609 -22.406 -7.074 1 85.12 113 VAL A C 1
ATOM 867 O O . VAL A 1 113 ? -7.957 -23.266 -7.883 1 85.12 113 VAL A O 1
ATOM 870 N N . GLY A 1 114 ? -6.324 -21.891 -7.113 1 67.75 114 GLY A N 1
ATOM 871 C CA . GLY A 1 114 ? -5.367 -22.344 -8.109 1 67.75 114 GLY A CA 1
ATOM 872 C C . GLY A 1 114 ? -4.543 -23.531 -7.652 1 67.75 114 GLY A C 1
ATOM 873 O O . GLY A 1 114 ? -4.527 -24.578 -8.305 1 67.75 114 GLY A O 1
ATOM 874 N N . MET B 1 1 ? -19.359 6.883 18.047 1 68.69 1 MET B N 1
ATOM 875 C CA . MET B 1 1 ? -19.453 6.25 16.734 1 68.69 1 MET B CA 1
ATOM 876 C C . MET B 1 1 ? -19.219 4.746 16.844 1 68.69 1 MET B C 1
ATOM 878 O O . MET B 1 1 ? -18.25 4.309 17.469 1 68.69 1 MET B O 1
ATOM 882 N N . GLY B 1 2 ? -20.297 4.051 16.422 1 69.88 2 GLY B N 1
ATOM 883 C CA . GLY B 1 2 ? -20.188 2.604 16.516 1 69.88 2 GLY B CA 1
ATOM 884 C C . GLY B 1 2 ? -19.156 2.014 15.586 1 69.88 2 GLY B C 1
ATOM 885 O O . GLY B 1 2 ? -18.656 2.699 14.688 1 69.88 2 GLY B O 1
ATOM 886 N N . PHE B 1 3 ? -18.781 0.829 15.82 1 79 3 PHE B N 1
ATOM 887 C CA . PHE B 1 3 ? -17.766 0.111 15.062 1 79 3 PHE B CA 1
ATOM 888 C C . PHE B 1 3 ? -18.078 0.138 13.57 1 79 3 PHE B C 1
ATOM 890 O O . PHE B 1 3 ? -17.219 0.488 12.758 1 79 3 PHE B O 1
ATOM 897 N N . PHE B 1 4 ? -19.281 -0.183 13.211 1 82.69 4 PHE B N 1
ATOM 898 C CA . PHE B 1 4 ? -19.672 -0.302 11.82 1 82.69 4 PHE B CA 1
ATOM 899 C C . PHE B 1 4 ? -19.719 1.067 11.148 1 82.69 4 PHE B C 1
ATOM 901 O O . PHE B 1 4 ? -19.453 1.188 9.953 1 82.69 4 PHE B O 1
ATOM 908 N N . GLU B 1 5 ? -20.062 1.996 11.938 1 84.44 5 GLU B N 1
ATOM 909 C CA . GLU B 1 5 ? -20.094 3.354 1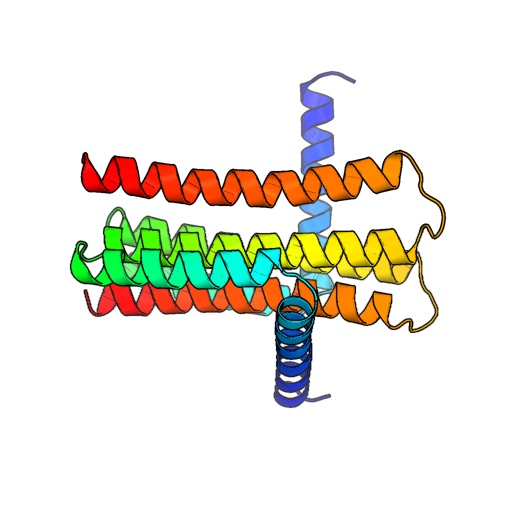1.398 1 84.44 5 GLU B CA 1
ATOM 910 C C . GLU B 1 5 ? -18.688 3.854 11.078 1 84.44 5 GLU B C 1
ATOM 912 O O . GLU B 1 5 ? -18.469 4.48 10.039 1 84.44 5 GLU B O 1
ATOM 917 N N . ARG B 1 6 ? -17.828 3.51 11.875 1 82.62 6 ARG B N 1
ATOM 918 C CA . ARG B 1 6 ? -16.438 3.922 11.672 1 82.62 6 ARG B CA 1
ATOM 919 C C . ARG B 1 6 ? -15.828 3.211 10.469 1 82.62 6 ARG B C 1
ATOM 921 O O . ARG B 1 6 ? -15.109 3.826 9.68 1 82.62 6 ARG B O 1
ATOM 928 N N . LEU B 1 7 ? -16.141 1.975 10.391 1 81.88 7 LEU B N 1
ATOM 929 C CA . LEU B 1 7 ? -15.641 1.199 9.258 1 81.88 7 LEU B CA 1
ATOM 930 C C . LEU B 1 7 ? -16.188 1.753 7.941 1 81.88 7 LEU B C 1
ATOM 932 O O . LEU B 1 7 ? -15.445 1.859 6.961 1 81.88 7 LEU B O 1
ATOM 936 N N . LYS B 1 8 ? -17.422 2.049 8 1 85.56 8 LYS B N 1
ATOM 937 C CA . LYS B 1 8 ? -18.047 2.605 6.812 1 85.56 8 LYS B CA 1
ATOM 938 C C . LYS B 1 8 ? -17.422 3.936 6.418 1 85.56 8 LYS B C 1
ATOM 940 O O . LYS B 1 8 ? -17.125 4.168 5.242 1 85.56 8 LYS B O 1
ATOM 945 N N . LEU B 1 9 ? -17.203 4.684 7.344 1 86.56 9 LEU B N 1
ATOM 946 C CA . LEU B 1 9 ? -16.625 5.988 7.055 1 86.56 9 LEU B CA 1
ATOM 947 C C . LEU B 1 9 ? -15.211 5.84 6.512 1 86.56 9 LEU B C 1
ATOM 949 O O . LEU B 1 9 ? -14.828 6.527 5.559 1 86.56 9 LEU B O 1
ATOM 953 N N . ARG B 1 10 ? -14.531 4.938 7.074 1 87.38 10 ARG B N 1
ATOM 954 C CA . ARG B 1 10 ? -13.164 4.707 6.613 1 87.38 10 ARG B CA 1
ATOM 955 C C . ARG B 1 10 ? -13.156 4.18 5.184 1 87.38 10 ARG B C 1
ATOM 957 O O . ARG B 1 10 ? -12.289 4.551 4.387 1 87.38 10 ARG B O 1
ATOM 964 N N . THR B 1 11 ? -14.055 3.348 4.941 1 89.38 11 THR B N 1
ATOM 965 C CA . THR B 1 11 ? -14.172 2.801 3.592 1 89.38 11 THR B CA 1
ATOM 966 C C . THR B 1 11 ? -14.516 3.9 2.59 1 89.38 11 THR B C 1
ATOM 968 O O . THR B 1 11 ? -13.953 3.943 1.493 1 89.38 11 THR B O 1
ATOM 971 N N . ILE B 1 12 ? -15.312 4.777 2.982 1 89.31 12 ILE B N 1
ATOM 972 C CA . ILE B 1 12 ? -15.711 5.883 2.115 1 89.31 12 ILE B CA 1
ATOM 973 C C . ILE B 1 12 ? -14.5 6.777 1.838 1 89.31 12 ILE B C 1
ATOM 975 O O . ILE B 1 12 ? -14.25 7.145 0.689 1 89.31 12 ILE B O 1
ATOM 979 N N . TRP B 1 13 ? -13.789 7.062 2.809 1 91.94 13 TRP B N 1
ATOM 980 C CA . TRP B 1 13 ? -12.602 7.902 2.656 1 91.94 13 TRP B CA 1
ATOM 981 C C . TRP B 1 13 ? -11.578 7.234 1.749 1 91.94 13 TRP B C 1
ATOM 983 O O . TRP B 1 13 ? -10.969 7.891 0.902 1 91.94 13 TRP B O 1
ATOM 993 N N . SER B 1 14 ? -11.445 5.973 1.985 1 93.12 14 SER B N 1
ATOM 994 C CA . SER B 1 14 ? -10.508 5.223 1.155 1 93.12 14 SER B CA 1
ATOM 995 C C . SER B 1 14 ? -10.953 5.211 -0.304 1 93.12 14 SER B C 1
ATOM 997 O O . SER B 1 14 ? -10.133 5.422 -1.206 1 93.12 14 SER B O 1
ATOM 999 N N . CYS B 1 15 ? -12.188 5.039 -0.523 1 94 15 CYS B N 1
ATOM 1000 C CA . CYS B 1 15 ? -12.727 5.023 -1.88 1 94 15 CYS B CA 1
ATOM 1001 C C . CYS B 1 15 ? -12.625 6.402 -2.521 1 94 15 CYS B C 1
ATOM 1003 O O . CYS B 1 15 ? -12.336 6.52 -3.713 1 94 15 CYS B O 1
ATOM 1005 N N . ASP B 1 16 ? -12.828 7.367 -1.771 1 94.12 16 ASP B N 1
ATOM 1006 C CA . ASP B 1 16 ? -12.656 8.727 -2.268 1 94.12 16 ASP B CA 1
ATOM 1007 C C . ASP B 1 16 ? -11.211 8.977 -2.701 1 94.12 16 ASP B C 1
ATOM 1009 O O . ASP B 1 16 ? -10.969 9.625 -3.725 1 94.12 16 ASP B O 1
ATOM 1013 N N . GLY B 1 17 ? -10.312 8.461 -1.913 1 94 17 GLY B N 1
ATOM 1014 C CA . GLY B 1 17 ? -8.906 8.602 -2.25 1 94 17 GLY B CA 1
ATOM 1015 C C . GLY B 1 17 ? -8.539 7.934 -3.562 1 94 17 GLY B C 1
ATOM 1016 O O . GLY B 1 17 ? -7.828 8.516 -4.383 1 94 17 GLY B O 1
ATOM 1017 N N . ILE B 1 18 ? -9.07 6.812 -3.734 1 95.81 18 ILE B N 1
ATOM 1018 C CA . ILE B 1 18 ? -8.805 6.066 -4.961 1 95.81 18 ILE B CA 1
ATOM 1019 C C . ILE B 1 18 ? -9.453 6.781 -6.148 1 95.81 18 ILE B C 1
ATOM 1021 O O . ILE B 1 18 ? -8.82 6.961 -7.191 1 95.81 18 ILE B O 1
ATOM 1025 N N . ARG B 1 19 ? -10.625 7.207 -5.957 1 95.56 19 ARG B N 1
ATOM 1026 C CA . ARG B 1 19 ? -11.344 7.914 -7.02 1 95.56 19 ARG B CA 1
ATOM 1027 C C . ARG B 1 19 ? -10.633 9.211 -7.387 1 95.56 19 ARG B C 1
ATOM 1029 O O . ARG B 1 19 ? -10.43 9.5 -8.57 1 95.56 19 ARG B O 1
ATOM 1036 N N . ASP B 1 20 ? -10.32 9.953 -6.441 1 95.06 20 ASP B N 1
ATOM 1037 C CA . ASP B 1 20 ? -9.625 11.219 -6.672 1 95.06 20 ASP B CA 1
ATOM 1038 C C . ASP B 1 20 ? -8.305 10.992 -7.406 1 95.06 20 ASP B C 1
ATOM 1040 O O . ASP B 1 20 ? -7.973 11.727 -8.336 1 95.06 20 ASP B O 1
ATOM 1044 N N . THR B 1 21 ? -7.59 10.016 -6.992 1 94.81 21 THR B N 1
ATOM 1045 C CA . THR B 1 21 ? -6.316 9.703 -7.629 1 94.81 21 THR B CA 1
ATOM 1046 C C . THR B 1 21 ? -6.531 9.266 -9.078 1 94.81 21 THR B C 1
ATOM 1048 O O . THR B 1 21 ? -5.773 9.656 -9.969 1 94.81 21 THR B O 1
ATOM 1051 N N . TRP B 1 22 ? -7.543 8.492 -9.305 1 95 22 TRP B N 1
ATOM 1052 C CA . TRP B 1 22 ? -7.887 8.07 -10.664 1 95 22 TRP B CA 1
ATOM 1053 C C . TRP B 1 22 ? -8.18 9.273 -11.547 1 95 22 TRP B C 1
ATOM 1055 O O . TRP B 1 22 ? -7.738 9.328 -12.703 1 95 22 TRP B O 1
ATOM 1065 N N . LEU B 1 23 ? -8.859 10.188 -11.023 1 94.88 23 LEU B N 1
ATOM 1066 C CA . LEU B 1 23 ? -9.32 11.328 -11.805 1 94.88 23 LEU B CA 1
ATOM 1067 C C . LEU B 1 23 ? -8.195 12.328 -12.016 1 94.88 23 LEU B C 1
ATOM 1069 O O . LEU B 1 23 ? -8.148 13.008 -13.047 1 94.88 23 LEU B O 1
ATOM 1073 N N . THR B 1 24 ? -7.219 12.375 -11.188 1 94.25 24 THR B N 1
ATOM 1074 C CA . THR B 1 24 ? -6.273 13.484 -11.219 1 94.25 24 THR B CA 1
ATOM 1075 C C . THR B 1 24 ? -4.887 13.008 -11.625 1 94.25 24 THR B C 1
ATOM 1077 O O . THR B 1 24 ? -4.059 13.805 -12.078 1 94.25 24 THR B O 1
ATOM 1080 N N . GLU B 1 25 ? -4.605 11.75 -11.375 1 95.56 25 GLU B N 1
ATOM 1081 C CA . GLU B 1 25 ? -3.27 11.234 -11.664 1 95.56 25 GLU B CA 1
ATOM 1082 C C . GLU B 1 25 ? -3.275 10.352 -12.906 1 95.56 25 GLU B C 1
ATOM 1084 O O . GLU B 1 25 ? -3.691 9.195 -12.852 1 95.56 25 GLU B O 1
ATOM 1089 N N . ARG B 1 26 ? -2.674 10.883 -13.969 1 94.62 26 ARG B N 1
ATOM 1090 C CA . ARG B 1 26 ? -2.566 10.109 -15.203 1 94.62 26 ARG B CA 1
ATOM 1091 C C . ARG B 1 26 ? -1.741 8.844 -14.984 1 94.62 26 ARG B C 1
ATOM 1093 O O . ARG B 1 26 ? -2.045 7.793 -15.555 1 94.62 26 ARG B O 1
ATOM 1100 N N . SER B 1 27 ? -0.674 8.93 -14.211 1 95.12 27 SER B N 1
ATOM 1101 C CA . SER B 1 27 ? 0.193 7.785 -13.938 1 95.12 27 SER B CA 1
ATOM 1102 C C . SER B 1 27 ? -0.583 6.645 -13.289 1 95.12 27 SER B C 1
ATOM 1104 O O . SER B 1 27 ? -0.337 5.473 -13.586 1 95.12 27 SER B O 1
ATOM 1106 N N . PHE B 1 28 ? -1.503 6.973 -12.422 1 96.25 28 PHE B N 1
ATOM 1107 C CA . PHE B 1 28 ? -2.309 5.934 -11.789 1 96.25 28 PHE B CA 1
ATOM 1108 C C . PHE B 1 28 ? -3.111 5.164 -12.836 1 96.25 28 PHE B C 1
ATOM 1110 O O . PHE B 1 28 ? -3.168 3.934 -12.797 1 96.25 28 PHE B O 1
ATOM 1117 N N . ARG B 1 29 ? -3.699 5.805 -13.734 1 97 29 ARG B N 1
ATOM 1118 C CA . ARG B 1 29 ? -4.453 5.164 -14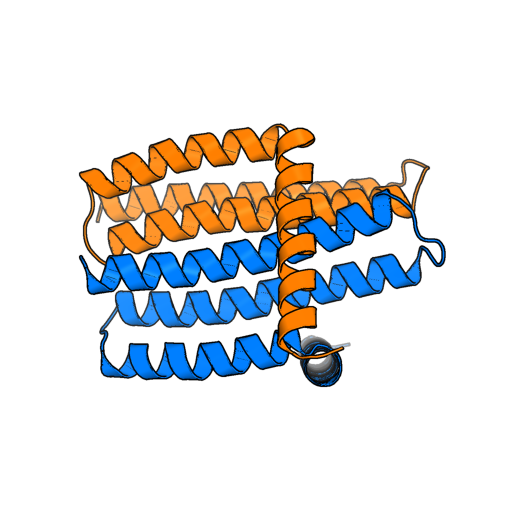.812 1 97 29 ARG B CA 1
ATOM 1119 C C . ARG B 1 29 ? -3.551 4.277 -15.664 1 97 29 ARG B C 1
ATOM 1121 O O . ARG B 1 29 ? -3.947 3.182 -16.062 1 97 29 ARG B O 1
ATOM 1128 N N . GLN B 1 30 ? -2.434 4.762 -15.922 1 96.31 30 GLN B N 1
ATOM 1129 C CA . GLN B 1 30 ? -1.481 3.982 -16.703 1 96.31 30 GLN B CA 1
ATOM 1130 C C . GLN B 1 30 ? -1.134 2.674 -16 1 96.31 30 GLN B C 1
ATOM 1132 O O . GLN B 1 30 ? -1.097 1.615 -16.625 1 96.31 30 GLN B O 1
ATOM 1137 N N . TRP B 1 31 ? -0.905 2.789 -14.727 1 95.62 31 TRP B N 1
ATOM 1138 C CA . TRP B 1 31 ? -0.577 1.587 -13.969 1 95.62 31 TRP B CA 1
ATOM 1139 C C . TRP B 1 31 ? -1.772 0.643 -13.898 1 95.62 31 TRP B C 1
ATOM 1141 O O . TRP B 1 31 ? -1.606 -0.58 -13.891 1 95.62 31 TRP B O 1
ATOM 1151 N N . VAL B 1 32 ? -3.01 1.186 -13.812 1 96.62 32 VAL B N 1
ATOM 1152 C CA . VAL B 1 32 ? -4.199 0.339 -13.805 1 96.62 32 VAL B CA 1
ATOM 1153 C C . VAL B 1 32 ? -4.27 -0.458 -15.109 1 96.62 32 VAL B C 1
ATOM 1155 O O . VAL B 1 32 ? -4.5 -1.67 -15.086 1 96.62 32 VAL B O 1
ATOM 1158 N N . TRP B 1 33 ? -4.02 0.197 -16.188 1 96.25 33 TRP B N 1
ATOM 1159 C CA . TRP B 1 33 ? -4.059 -0.478 -17.484 1 96.25 33 TRP B CA 1
ATOM 1160 C C . TRP B 1 33 ? -2.943 -1.511 -17.594 1 96.25 33 TRP B C 1
ATOM 1162 O O . TRP B 1 33 ? -3.162 -2.621 -18.078 1 96.25 33 TRP B O 1
ATOM 1172 N N . ALA B 1 34 ? -1.78 -1.157 -17.203 1 96.38 34 ALA B N 1
ATOM 1173 C CA . ALA B 1 34 ? -0.666 -2.102 -17.203 1 96.38 34 ALA B CA 1
ATOM 1174 C C . ALA B 1 34 ? -0.993 -3.336 -16.359 1 96.38 34 ALA B C 1
ATOM 1176 O O . ALA B 1 34 ? -0.65 -4.457 -16.75 1 96.38 34 ALA B O 1
ATOM 1177 N N . ASN B 1 35 ? -1.671 -3.119 -15.289 1 95.88 35 ASN B N 1
ATOM 1178 C CA . ASN B 1 35 ? -2.035 -4.215 -14.398 1 95.88 35 ASN B CA 1
ATOM 1179 C C . ASN B 1 35 ? -3.092 -5.121 -15.023 1 95.88 35 ASN B C 1
ATOM 1181 O O . ASN B 1 35 ? -3.09 -6.332 -14.797 1 95.88 35 ASN B O 1
ATOM 1185 N N . ILE B 1 36 ? -3.996 -4.504 -15.703 1 96.56 36 ILE B N 1
ATOM 1186 C CA . ILE B 1 36 ? -5.016 -5.305 -16.3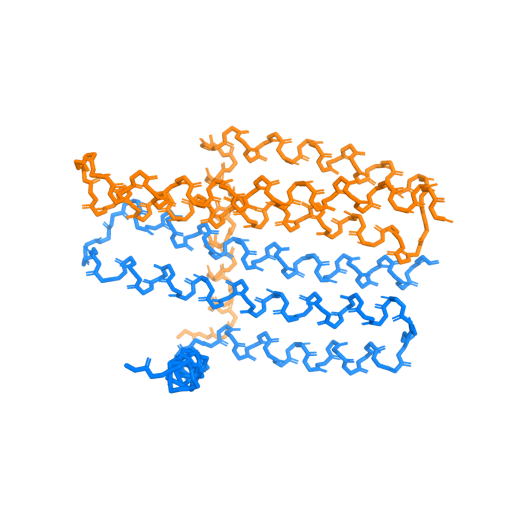75 1 96.56 36 ILE B CA 1
ATOM 1187 C C . ILE B 1 36 ? -4.355 -6.234 -17.391 1 96.56 36 ILE B C 1
ATOM 1189 O O . ILE B 1 36 ? -4.676 -7.422 -17.453 1 96.56 36 ILE B O 1
ATOM 1193 N N . VAL B 1 37 ? -3.416 -5.734 -18.125 1 96.56 37 VAL B N 1
ATOM 1194 C CA . VAL B 1 37 ? -2.711 -6.535 -19.125 1 96.56 37 VAL B CA 1
ATOM 1195 C C . VAL B 1 37 ? -1.853 -7.59 -18.422 1 96.56 37 VAL B C 1
ATOM 1197 O O . VAL B 1 37 ? -1.916 -8.773 -18.766 1 96.56 37 VAL B O 1
ATOM 1200 N N . SER B 1 38 ? -1.085 -7.156 -17.484 1 96.06 38 SER B N 1
ATOM 1201 C CA . SER B 1 38 ? -0.218 -8.055 -16.734 1 96.06 38 SER B CA 1
ATOM 1202 C C . SER B 1 38 ? -1.025 -9.141 -16.031 1 96.06 38 SER B C 1
ATOM 1204 O O . SER B 1 38 ? -0.664 -10.32 -16.078 1 96.06 38 SER B O 1
ATOM 1206 N N . GLY B 1 39 ? -2.061 -8.711 -15.398 1 95.19 39 GLY B N 1
ATOM 1207 C CA . GLY B 1 39 ? -2.922 -9.664 -14.719 1 95.19 39 GLY B CA 1
ATOM 1208 C C . GLY B 1 39 ? -3.596 -10.641 -15.656 1 95.19 39 GLY B C 1
ATOM 1209 O O . GLY B 1 39 ? -3.691 -11.836 -15.352 1 95.19 39 GLY B O 1
ATOM 1210 N N . GLY B 1 40 ? -4.098 -10.117 -16.734 1 95.62 40 GLY B N 1
ATOM 1211 C CA . GLY B 1 40 ? -4.664 -11 -17.75 1 95.62 40 GLY B CA 1
ATOM 1212 C C . GLY B 1 40 ? -3.693 -12.055 -18.234 1 95.62 40 GLY B C 1
ATOM 1213 O O . GLY B 1 40 ? -4.043 -13.234 -18.312 1 95.62 40 GLY B O 1
ATOM 1214 N N . LEU B 1 41 ? -2.486 -11.688 -18.531 1 94.75 41 LEU B N 1
ATOM 1215 C CA . LEU B 1 41 ? -1.457 -12.625 -18.953 1 94.75 41 LEU B CA 1
ATOM 1216 C C . LEU B 1 41 ? -1.118 -13.609 -17.844 1 94.75 41 LEU B C 1
ATOM 1218 O O . LEU B 1 41 ? -0.9 -14.789 -18.094 1 94.75 41 LEU B O 1
ATOM 1222 N N . GLY B 1 42 ? -1.023 -13.086 -16.688 1 93.62 42 GLY B N 1
ATOM 1223 C CA . GLY B 1 42 ? -0.776 -13.953 -15.539 1 93.62 42 GLY B CA 1
ATOM 1224 C C . GLY B 1 42 ? -1.842 -15.016 -15.359 1 93.62 42 GLY B C 1
ATOM 1225 O O . GLY B 1 42 ? -1.532 -16.156 -15.023 1 93.62 42 GLY B O 1
ATOM 1226 N N . PHE B 1 43 ? -3.029 -14.602 -15.594 1 91.69 43 PHE B N 1
ATOM 1227 C CA . PHE B 1 43 ? -4.137 -15.539 -15.445 1 91.69 43 PHE B CA 1
ATOM 1228 C C . PHE B 1 43 ? -4.066 -16.625 -16.5 1 91.69 43 PHE B C 1
ATOM 1230 O O . PHE B 1 43 ? -4.398 -17.781 -16.234 1 91.69 43 PHE B O 1
ATOM 1237 N N . VAL B 1 44 ? -3.576 -16.297 -17.625 1 92.81 44 VAL B N 1
ATOM 1238 C CA . VAL B 1 44 ? -3.576 -17.219 -18.75 1 92.81 44 VAL B CA 1
ATOM 1239 C C . VAL B 1 44 ? -2.303 -18.062 -18.734 1 92.81 44 VAL B C 1
ATOM 1241 O O . VAL B 1 44 ? -2.342 -19.266 -19 1 92.81 44 VAL B O 1
ATOM 1244 N N . LEU B 1 45 ? -1.269 -17.531 -18.328 1 93.94 45 LEU B N 1
ATOM 1245 C CA . LEU B 1 45 ? 0.024 -18.156 -18.562 1 93.94 45 LEU B CA 1
ATOM 1246 C C . LEU B 1 45 ? 0.54 -18.828 -17.297 1 93.94 45 LEU B C 1
ATOM 1248 O O . LEU B 1 45 ? 1.426 -19.672 -17.344 1 93.94 45 LEU B O 1
ATOM 1252 N N . LEU B 1 46 ? 0.029 -18.422 -16.156 1 93.25 46 LEU B N 1
ATOM 1253 C CA . LEU B 1 46 ? 0.622 -18.875 -14.906 1 93.25 46 LEU B CA 1
ATOM 1254 C C . LEU B 1 46 ? -0.42 -19.562 -14.031 1 93.25 46 LEU B C 1
ATOM 1256 O O . LEU B 1 46 ? -1.621 -19.453 -14.289 1 93.25 46 LEU B O 1
ATOM 1260 N N . ASP B 1 47 ? 0.188 -20.328 -12.922 1 89.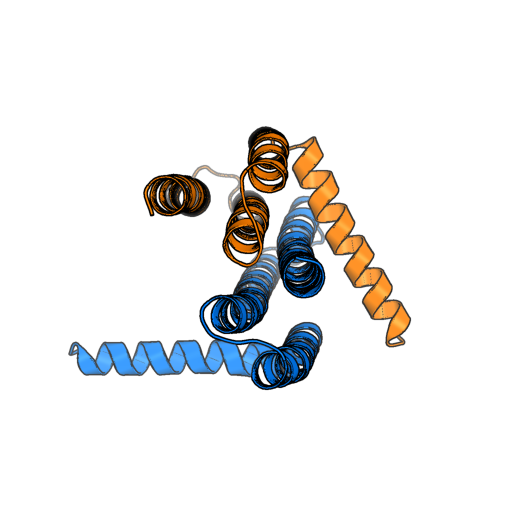06 47 ASP B N 1
ATOM 1261 C CA . ASP B 1 47 ? -0.702 -21.016 -11.984 1 89.06 47 ASP B CA 1
ATOM 1262 C C . ASP B 1 47 ? -0.242 -20.797 -10.539 1 89.06 47 ASP B C 1
ATOM 1264 O O . ASP B 1 47 ? 0.884 -20.359 -10.305 1 89.06 47 ASP B O 1
ATOM 1268 N N . GLY B 1 48 ? -1.21 -20.953 -9.656 1 88.06 48 GLY B N 1
ATOM 1269 C CA . GLY B 1 48 ? -0.893 -21.031 -8.242 1 88.06 48 GLY B CA 1
ATOM 1270 C C . GLY B 1 48 ? -0.183 -19.797 -7.723 1 88.06 48 GLY B C 1
ATOM 1271 O O . GLY B 1 48 ? -0.658 -18.672 -7.91 1 88.06 48 GLY B O 1
ATOM 1272 N N . GLY B 1 49 ? 0.959 -20.094 -7.125 1 90.38 49 GLY B N 1
ATOM 1273 C CA . GLY B 1 49 ? 1.734 -19.078 -6.438 1 90.38 49 GLY B CA 1
ATOM 1274 C C . GLY B 1 49 ? 2.307 -18.031 -7.379 1 90.38 49 GLY B C 1
ATOM 1275 O O . GLY B 1 49 ? 2.375 -16.844 -7.035 1 90.38 49 GLY B O 1
ATOM 1276 N N . GLU B 1 50 ? 2.697 -18.516 -8.531 1 93.5 50 GLU B N 1
ATOM 1277 C CA . GLU B 1 50 ? 3.256 -17.578 -9.5 1 93.5 50 GLU B CA 1
ATOM 1278 C C . GLU B 1 50 ? 2.197 -16.594 -9.977 1 93.5 50 GLU B C 1
ATOM 1280 O O . GLU B 1 50 ? 2.469 -15.398 -10.109 1 93.5 50 GLU B O 1
ATOM 1285 N N . ARG B 1 51 ? 1.061 -17.078 -10.219 1 94.56 51 ARG B N 1
ATOM 1286 C CA . ARG B 1 51 ? -0.06 -16.234 -10.609 1 94.56 51 ARG B CA 1
ATOM 1287 C C . ARG B 1 51 ? -0.402 -15.234 -9.5 1 94.56 51 ARG B C 1
ATOM 1289 O O . ARG B 1 51 ? -0.568 -14.039 -9.766 1 94.56 51 ARG B O 1
ATOM 1296 N N . ALA B 1 52 ? -0.473 -15.727 -8.352 1 94.75 52 ALA B N 1
ATOM 1297 C CA . ALA B 1 52 ? -0.776 -14.867 -7.215 1 94.75 52 ALA B CA 1
ATOM 1298 C C . ALA B 1 52 ? 0.282 -13.773 -7.055 1 94.75 52 ALA B C 1
ATOM 1300 O O . ALA B 1 52 ? -0.045 -12.617 -6.781 1 94.75 52 ALA B O 1
ATOM 1301 N N . LEU B 1 53 ? 1.452 -14.117 -7.203 1 94.06 53 LEU B N 1
ATOM 1302 C CA . LEU B 1 53 ? 2.564 -13.188 -7.051 1 94.06 53 LEU B CA 1
ATOM 1303 C C . LEU B 1 53 ? 2.441 -12.031 -8.031 1 94.06 53 LEU B C 1
ATOM 1305 O O . LEU B 1 53 ? 2.535 -10.867 -7.645 1 94.06 53 LEU B O 1
ATOM 1309 N N . ILE B 1 54 ? 2.24 -12.352 -9.258 1 94.88 54 ILE B N 1
ATOM 1310 C CA . ILE B 1 54 ? 2.174 -11.328 -10.305 1 94.88 54 ILE B CA 1
ATOM 1311 C C . ILE B 1 54 ? 0.99 -10.398 -10.047 1 94.88 54 ILE B C 1
ATOM 1313 O O . ILE B 1 54 ? 1.115 -9.18 -10.156 1 94.88 54 ILE B O 1
ATOM 1317 N N . LEU B 1 55 ? -0.108 -10.969 -9.711 1 95.19 55 LEU B N 1
ATOM 1318 C CA . LEU B 1 55 ? -1.303 -10.164 -9.469 1 95.19 55 LEU B CA 1
ATOM 1319 C C . LEU B 1 55 ? -1.096 -9.219 -8.289 1 95.19 55 LEU B C 1
ATOM 1321 O O . LEU B 1 55 ? -1.41 -8.031 -8.375 1 95.19 55 LEU B O 1
ATOM 1325 N N . VAL B 1 56 ? -0.544 -9.711 -7.297 1 95.44 56 VAL B N 1
ATOM 1326 C CA . VAL B 1 56 ? -0.412 -8.922 -6.07 1 95.44 56 VAL B CA 1
ATOM 1327 C C . VAL B 1 56 ? 0.656 -7.848 -6.258 1 95.44 56 VAL B C 1
ATOM 1329 O O . VAL B 1 56 ? 0.508 -6.727 -5.77 1 95.44 56 VAL B O 1
ATOM 1332 N N . LEU B 1 57 ? 1.711 -8.164 -6.895 1 94.62 57 LEU B N 1
ATOM 1333 C CA . LEU B 1 57 ? 2.721 -7.148 -7.164 1 94.62 57 LEU B CA 1
ATOM 1334 C C . LEU B 1 57 ? 2.133 -6.004 -7.984 1 94.62 57 LEU B C 1
ATOM 1336 O O . LEU B 1 57 ? 2.461 -4.836 -7.754 1 94.62 57 LEU B O 1
ATOM 1340 N N . GLY B 1 58 ? 1.349 -6.359 -8.961 1 96.38 58 GLY B N 1
ATOM 1341 C CA . GLY B 1 58 ? 0.658 -5.324 -9.711 1 96.38 58 GLY B CA 1
ATOM 1342 C C . GLY B 1 58 ? -0.174 -4.406 -8.836 1 96.38 58 GLY B C 1
ATOM 1343 O O . GLY B 1 58 ? -0.127 -3.184 -8.984 1 96.38 58 GLY B O 1
ATOM 1344 N N . LEU B 1 59 ? -0.92 -4.973 -7.961 1 96.19 59 LEU B N 1
ATOM 1345 C CA . LEU B 1 59 ? -1.728 -4.188 -7.031 1 96.19 59 LEU B CA 1
ATOM 1346 C C . LEU B 1 59 ? -0.844 -3.334 -6.129 1 96.19 59 LEU B C 1
ATOM 1348 O O . LEU B 1 59 ? -1.2 -2.203 -5.797 1 96.19 59 LEU B O 1
ATOM 1352 N N . MET B 1 60 ? 0.33 -3.812 -5.738 1 96.44 60 MET B N 1
ATOM 1353 C CA . MET B 1 60 ? 1.242 -3.076 -4.867 1 96.44 60 MET B CA 1
ATOM 1354 C C . MET B 1 60 ? 1.793 -1.842 -5.574 1 96.44 60 MET B C 1
ATOM 1356 O O . MET B 1 60 ? 2.039 -0.815 -4.938 1 96.44 60 MET B O 1
ATOM 1360 N N . VAL B 1 61 ? 1.979 -1.946 -6.852 1 97.44 61 VAL B N 1
ATOM 1361 C CA . VAL B 1 61 ? 2.391 -0.759 -7.594 1 97.44 61 VAL B CA 1
ATOM 1362 C C . VAL B 1 61 ? 1.34 0.338 -7.438 1 97.44 61 VAL B C 1
ATOM 1364 O O . VAL B 1 61 ? 1.68 1.508 -7.242 1 97.44 61 VAL B O 1
ATOM 1367 N N . LEU B 1 62 ? 0.083 -0.033 -7.562 1 97.5 62 LEU B N 1
ATOM 1368 C CA . LEU B 1 62 ? -0.999 0.93 -7.383 1 97.5 62 LEU B CA 1
ATOM 1369 C C . LEU B 1 62 ? -1.005 1.482 -5.961 1 97.5 62 LEU B C 1
ATOM 1371 O O . LEU B 1 62 ? -1.271 2.668 -5.754 1 97.5 62 LEU B O 1
ATOM 1375 N N . VAL B 1 63 ? -0.736 0.656 -5.004 1 97.81 63 VAL B N 1
ATOM 1376 C CA . VAL B 1 63 ? -0.628 1.07 -3.607 1 97.81 63 VAL B CA 1
ATOM 1377 C C . VAL B 1 63 ? 0.461 2.131 -3.467 1 97.81 63 VAL B C 1
ATOM 1379 O O . VAL B 1 63 ? 0.244 3.174 -2.846 1 97.81 63 VAL B O 1
ATOM 1382 N N . VAL B 1 64 ? 1.608 1.899 -4.051 1 96.88 64 VAL B N 1
ATOM 1383 C CA . VAL B 1 64 ? 2.729 2.83 -3.959 1 96.88 64 VAL B CA 1
ATOM 1384 C C . VAL B 1 64 ? 2.377 4.137 -4.668 1 96.88 64 VAL B C 1
ATOM 1386 O O . VAL B 1 64 ? 2.74 5.219 -4.207 1 96.88 64 VAL B O 1
ATOM 1389 N N . GLU B 1 65 ? 1.711 4.066 -5.758 1 97.75 65 GLU B N 1
ATOM 1390 C CA . GLU B 1 65 ? 1.281 5.266 -6.477 1 97.75 65 GLU B CA 1
ATOM 1391 C C . GLU B 1 65 ? 0.325 6.102 -5.629 1 97.75 65 GLU B C 1
ATOM 1393 O O . GLU B 1 65 ? 0.394 7.332 -5.637 1 97.75 65 GLU B O 1
ATOM 1398 N N . LEU B 1 66 ? -0.584 5.457 -4.949 1 97.69 66 LEU B N 1
ATOM 1399 C CA . LEU B 1 66 ? -1.469 6.172 -4.035 1 97.69 66 LEU B CA 1
ATOM 1400 C C . LEU B 1 66 ? -0.671 6.867 -2.939 1 97.69 66 LEU B C 1
ATOM 1402 O O . LEU B 1 66 ? -0.975 8.008 -2.57 1 97.69 66 LEU B O 1
ATOM 1406 N N . LEU B 1 67 ? 0.333 6.227 -2.418 1 97.12 67 LEU B N 1
ATOM 1407 C CA . LEU B 1 67 ? 1.202 6.836 -1.418 1 97.12 67 LEU B CA 1
ATOM 1408 C C . LEU B 1 67 ? 1.976 8.008 -2.01 1 97.12 67 LEU B C 1
ATOM 1410 O O . LEU B 1 67 ? 2.172 9.031 -1.345 1 97.12 67 LEU B O 1
ATOM 1414 N N . ASN B 1 68 ? 2.402 7.82 -3.217 1 96.25 68 ASN B N 1
ATOM 1415 C CA . ASN B 1 68 ? 3.033 8.93 -3.926 1 96.25 68 ASN B CA 1
ATOM 1416 C C . ASN B 1 68 ? 2.104 10.133 -4.023 1 96.25 68 ASN B C 1
ATOM 1418 O O . ASN B 1 68 ? 2.516 11.266 -3.76 1 96.25 68 ASN B O 1
ATOM 1422 N N . THR B 1 69 ? 0.882 9.859 -4.395 1 97 69 THR B N 1
ATOM 1423 C CA . THR B 1 69 ? -0.125 10.914 -4.477 1 97 69 THR B CA 1
ATOM 1424 C C . THR B 1 69 ? -0.327 11.578 -3.117 1 97 69 THR B C 1
ATOM 1426 O O . THR B 1 69 ? -0.418 12.797 -3.027 1 97 69 THR B O 1
ATOM 1429 N N . ALA B 1 70 ? -0.378 10.844 -2.062 1 96.19 70 ALA B N 1
ATOM 1430 C CA . ALA B 1 70 ? -0.523 11.383 -0.71 1 96.19 70 ALA B CA 1
ATOM 1431 C C . ALA B 1 70 ? 0.641 12.305 -0.358 1 96.19 70 ALA B C 1
ATOM 1433 O O . ALA B 1 70 ? 0.44 13.375 0.225 1 96.19 70 ALA B O 1
ATOM 1434 N N . VAL B 1 71 ? 1.818 11.914 -0.698 1 94.38 71 VAL B N 1
ATOM 1435 C CA . VAL B 1 71 ? 3.008 12.719 -0.45 1 94.38 71 VAL B CA 1
ATOM 1436 C C . VAL B 1 71 ? 2.918 14.023 -1.238 1 94.38 71 VAL B C 1
ATOM 1438 O O . VAL B 1 71 ? 3.158 15.109 -0.692 1 94.38 71 VAL B O 1
ATOM 1441 N N . GLU B 1 72 ? 2.576 13.883 -2.482 1 94.06 72 GLU B N 1
ATOM 1442 C CA . GLU B 1 72 ? 2.471 15.062 -3.338 1 94.06 72 GLU B CA 1
ATOM 1443 C C . GLU B 1 72 ? 1.461 16.062 -2.779 1 94.06 72 GLU B C 1
ATOM 1445 O O . GLU B 1 72 ? 1.733 17.266 -2.725 1 94.06 72 GLU B O 1
ATOM 1450 N N . ARG B 1 73 ? 0.274 15.562 -2.379 1 93.44 73 ARG B N 1
ATOM 1451 C CA . ARG B 1 73 ? -0.749 16.438 -1.816 1 93.44 73 ARG B CA 1
ATOM 1452 C C . ARG B 1 73 ? -0.276 17.062 -0.506 1 93.44 73 ARG B C 1
ATOM 1454 O O . ARG B 1 73 ? -0.572 18.219 -0.222 1 93.44 73 ARG B O 1
ATOM 1461 N N . THR B 1 74 ? 0.422 16.344 0.299 1 91.94 74 THR B N 1
ATOM 1462 C CA . THR B 1 74 ? 0.95 16.859 1.558 1 91.94 74 THR B CA 1
ATOM 1463 C C . THR B 1 74 ? 1.955 17.969 1.304 1 91.94 74 THR B C 1
ATOM 1465 O O . THR B 1 74 ? 1.912 19.016 1.962 1 91.94 74 THR B O 1
ATOM 1468 N N . VAL B 1 75 ? 2.855 17.688 0.389 1 91.06 75 VAL B N 1
ATOM 1469 C CA . VAL B 1 75 ? 3.881 18.672 0.052 1 91.06 75 VAL B CA 1
ATOM 1470 C C . VAL B 1 75 ? 3.225 19.938 -0.481 1 91.06 75 VAL B C 1
ATOM 1472 O O . VAL B 1 75 ? 3.633 21.047 -0.131 1 91.06 75 VAL B O 1
ATOM 1475 N N . ASP B 1 76 ? 2.186 19.797 -1.318 1 89.25 76 ASP B N 1
ATO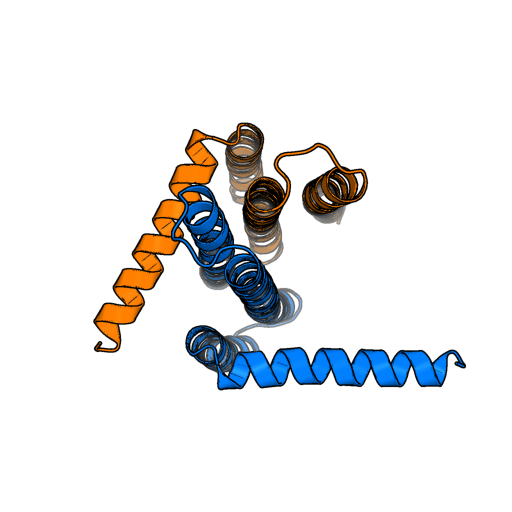M 1476 C CA . ASP B 1 76 ? 1.478 20.938 -1.88 1 89.25 76 ASP B CA 1
ATOM 1477 C C . ASP B 1 76 ? 0.733 21.719 -0.792 1 89.25 76 ASP B C 1
ATOM 1479 O O . ASP B 1 76 ? 0.509 22.922 -0.921 1 89.25 76 ASP B O 1
ATOM 1483 N N . LEU B 1 77 ? 0.352 21.062 0.212 1 86.69 77 LEU B N 1
ATOM 1484 C CA . LEU B 1 77 ? -0.34 21.672 1.343 1 86.69 77 LEU B CA 1
ATOM 1485 C C . LEU B 1 77 ? 0.592 22.594 2.111 1 86.69 77 LEU B C 1
ATOM 1487 O O . LEU B 1 77 ? 0.158 23.641 2.629 1 86.69 77 LEU B O 1
ATOM 1491 N N . VAL B 1 78 ? 1.793 22.188 2.32 1 82.81 78 VAL B N 1
ATOM 1492 C CA . VAL B 1 78 ? 2.779 22.938 3.098 1 82.81 78 VAL B CA 1
ATOM 1493 C C . VAL B 1 78 ? 3.355 24.078 2.252 1 82.81 78 VAL B C 1
ATOM 1495 O O . VAL B 1 78 ? 3.664 25.141 2.771 1 82.81 78 VAL B O 1
ATOM 1498 N N . SER B 1 79 ? 3.871 23.75 1.146 1 72 79 SER B N 1
ATOM 1499 C CA . SER B 1 79 ? 4.699 24.734 0.452 1 72 79 SER B CA 1
ATOM 1500 C C . SER B 1 79 ? 4.004 25.25 -0.801 1 72 79 SER B C 1
ATOM 1502 O O . SER B 1 79 ? 3.605 24.469 -1.668 1 72 79 SER B O 1
ATOM 1504 N N . LEU B 1 80 ? 3.441 26.25 -0.733 1 62.22 80 LEU B N 1
ATOM 1505 C CA . LEU B 1 80 ? 3.043 26.922 -1.964 1 62.22 80 LEU B CA 1
ATOM 1506 C C . LEU B 1 80 ? 4.262 27.266 -2.814 1 62.22 80 LEU B C 1
ATOM 1508 O O . LEU B 1 80 ? 4.16 27.359 -4.039 1 62.22 80 LEU B O 1
ATOM 1512 N N . ASP B 1 81 ? 5.367 27.438 -2.148 1 61.12 81 ASP B N 1
ATOM 1513 C CA . ASP B 1 81 ? 6.539 27.875 -2.904 1 61.12 81 ASP B CA 1
ATOM 1514 C C . ASP B 1 81 ? 7.473 26.703 -3.197 1 61.12 81 ASP B C 1
ATOM 1516 O O . ASP B 1 81 ? 7.531 25.75 -2.428 1 61.12 81 ASP B O 1
ATOM 1520 N N . ARG B 1 82 ? 7.852 26.531 -4.363 1 65.19 82 ARG B N 1
ATOM 1521 C CA . ARG B 1 82 ? 8.797 25.547 -4.891 1 65.19 82 ARG B CA 1
ATOM 1522 C C . ARG B 1 82 ? 10.055 25.484 -4.035 1 65.19 82 ARG B C 1
ATOM 1524 O O . ARG B 1 82 ? 10.812 26.453 -3.967 1 65.19 82 ARG B O 1
ATOM 1531 N N . SER B 1 83 ? 10.125 24.766 -2.963 1 80.44 83 SER B N 1
ATOM 1532 C CA . SER B 1 83 ? 11.367 24.562 -2.234 1 80.44 83 SER B CA 1
ATOM 1533 C C . SER B 1 83 ? 12.055 23.281 -2.678 1 80.44 83 SER B C 1
ATOM 1535 O O . SER B 1 83 ? 11.414 22.375 -3.211 1 80.44 83 SER B O 1
ATOM 1537 N N . ASP B 1 84 ? 13.359 23.391 -2.578 1 84.69 84 ASP B N 1
ATOM 1538 C CA . ASP B 1 84 ? 14.195 22.25 -2.906 1 84.69 84 ASP B CA 1
ATOM 1539 C C . ASP B 1 84 ? 13.742 21 -2.143 1 84.69 84 ASP B C 1
ATOM 1541 O O . ASP B 1 84 ? 13.703 19.906 -2.699 1 84.69 84 ASP B O 1
ATOM 1545 N N . LEU B 1 85 ? 13.32 21.109 -0.967 1 87 85 LEU B N 1
ATOM 1546 C CA . LEU B 1 85 ? 12.875 19.984 -0.156 1 87 85 LEU B CA 1
ATOM 1547 C C . LEU B 1 85 ? 11.57 19.406 -0.691 1 87 85 LEU B C 1
ATOM 1549 O O . LEU B 1 85 ? 11.359 18.188 -0.67 1 87 85 LEU B O 1
ATOM 1553 N N . ALA B 1 86 ? 10.719 20.266 -1.199 1 89.31 86 ALA B N 1
ATOM 1554 C CA . ALA B 1 86 ? 9.461 19.828 -1.796 1 89.31 86 ALA B CA 1
ATOM 1555 C C . ALA B 1 86 ? 9.711 18.953 -3.023 1 89.31 86 ALA B C 1
ATOM 1557 O O . ALA B 1 86 ? 9.117 17.875 -3.16 1 89.31 86 ALA B O 1
ATOM 1558 N N . LYS B 1 87 ? 10.586 19.469 -3.842 1 89.94 87 LYS B N 1
ATOM 1559 C CA . LYS B 1 87 ? 10.93 18.703 -5.035 1 89.94 87 LYS B CA 1
ATOM 1560 C C . LYS B 1 87 ? 11.539 17.344 -4.668 1 89.94 87 LYS B C 1
ATOM 1562 O O . LYS B 1 87 ? 11.188 16.328 -5.258 1 89.94 87 LYS B O 1
ATOM 1567 N N . GLN B 1 88 ? 12.391 17.328 -3.787 1 91.94 88 GLN B N 1
ATOM 1568 C CA . GLN B 1 88 ? 13.062 16.094 -3.375 1 91.94 88 GLN B CA 1
ATOM 1569 C C . GLN B 1 88 ? 12.055 15.094 -2.824 1 91.94 88 GLN B C 1
ATOM 1571 O O . GLN B 1 88 ? 12.156 13.891 -3.102 1 91.94 88 GLN B O 1
ATOM 1576 N N . ALA B 1 89 ? 11.141 15.555 -2.031 1 91.19 89 ALA B N 1
ATOM 1577 C CA . ALA B 1 89 ? 10.109 14.68 -1.478 1 91.19 89 ALA B CA 1
ATOM 1578 C C . ALA B 1 89 ? 9.273 14.047 -2.588 1 91.19 89 ALA B C 1
ATOM 1580 O O . ALA B 1 89 ? 9.055 12.828 -2.592 1 91.19 89 ALA B O 1
ATOM 1581 N N . LYS B 1 90 ? 8.898 14.797 -3.557 1 93.38 90 LYS B N 1
ATOM 1582 C CA . LYS B 1 90 ? 8.078 14.297 -4.664 1 93.38 90 LYS B CA 1
ATOM 1583 C C . LYS B 1 90 ? 8.883 13.359 -5.559 1 93.38 90 LYS B C 1
ATOM 1585 O O . LYS B 1 90 ? 8.367 12.328 -6.008 1 93.38 90 LYS B O 1
ATOM 1590 N N . ASP B 1 91 ? 10.109 13.711 -5.766 1 93.75 91 ASP B N 1
ATOM 1591 C CA . ASP B 1 91 ? 10.984 12.867 -6.574 1 93.75 91 ASP B CA 1
ATOM 1592 C C . ASP B 1 91 ? 11.211 11.516 -5.902 1 93.75 91 ASP B C 1
ATOM 1594 O O . ASP B 1 91 ? 11.203 10.477 -6.566 1 93.75 91 ASP B O 1
ATOM 1598 N N . ALA B 1 92 ? 11.422 11.531 -4.621 1 93.69 92 ALA B N 1
ATOM 1599 C CA . ALA B 1 92 ? 11.633 10.289 -3.885 1 93.69 92 ALA B CA 1
ATOM 1600 C C . ALA B 1 92 ? 10.398 9.391 -3.951 1 93.69 92 ALA B C 1
ATOM 1602 O O . ALA B 1 92 ? 10.508 8.188 -4.191 1 93.69 92 ALA B O 1
ATOM 1603 N N . ALA B 1 93 ? 9.242 9.961 -3.75 1 95.12 93 ALA B N 1
ATOM 1604 C CA . ALA B 1 93 ? 8.008 9.18 -3.812 1 95.12 93 ALA B CA 1
ATOM 1605 C C . ALA B 1 93 ? 7.785 8.617 -5.211 1 95.12 93 ALA B C 1
ATOM 1607 O O . ALA B 1 93 ? 7.398 7.457 -5.367 1 95.12 93 ALA B O 1
ATOM 1608 N N . SER B 1 94 ? 8.031 9.438 -6.18 1 95.19 94 SER B N 1
ATOM 1609 C CA . SER B 1 94 ? 7.945 8.969 -7.562 1 95.19 94 SER B CA 1
ATOM 1610 C C . SER B 1 94 ? 8.93 7.844 -7.828 1 95.19 94 SER B C 1
ATOM 1612 O O . SER B 1 94 ? 8.625 6.902 -8.562 1 95.19 94 SER B O 1
ATOM 1614 N N . GLY B 1 95 ? 10.102 7.918 -7.273 1 94.56 95 GLY B N 1
ATOM 1615 C CA . GLY B 1 95 ? 11.094 6.855 -7.383 1 94.56 95 GLY B CA 1
ATOM 1616 C C . GLY B 1 95 ? 10.609 5.535 -6.812 1 94.56 95 GLY B C 1
ATOM 1617 O O . GLY B 1 95 ? 10.906 4.473 -7.359 1 94.56 95 GLY B O 1
ATOM 1618 N N . ALA B 1 96 ? 9.914 5.566 -5.688 1 94.56 96 ALA B N 1
ATOM 1619 C CA . ALA B 1 96 ? 9.336 4.359 -5.102 1 94.56 96 ALA B CA 1
ATOM 1620 C C . ALA B 1 96 ? 8.383 3.68 -6.082 1 94.56 96 ALA B C 1
ATOM 1622 O O . ALA B 1 96 ? 8.375 2.451 -6.195 1 94.56 96 ALA B O 1
ATOM 1623 N N . VAL B 1 97 ? 7.598 4.418 -6.809 1 96.44 97 VAL B N 1
ATOM 1624 C CA . VAL B 1 97 ? 6.68 3.867 -7.797 1 96.44 97 VAL B CA 1
ATOM 1625 C C . VAL B 1 97 ? 7.465 3.16 -8.898 1 96.44 97 VAL B C 1
ATOM 1627 O O . VAL B 1 97 ? 7.168 2.018 -9.25 1 96.44 97 VAL B O 1
ATOM 1630 N N . MET B 1 98 ? 8.484 3.801 -9.391 1 93.38 98 MET B N 1
ATOM 1631 C CA . MET B 1 98 ? 9.312 3.223 -10.445 1 93.38 98 MET B CA 1
ATOM 1632 C C . MET B 1 98 ? 9.93 1.903 -9.992 1 93.38 98 MET B C 1
ATOM 1634 O O . MET B 1 98 ? 9.898 0.915 -10.727 1 93.38 98 MET B O 1
ATOM 1638 N N . LEU B 1 99 ? 10.484 1.935 -8.805 1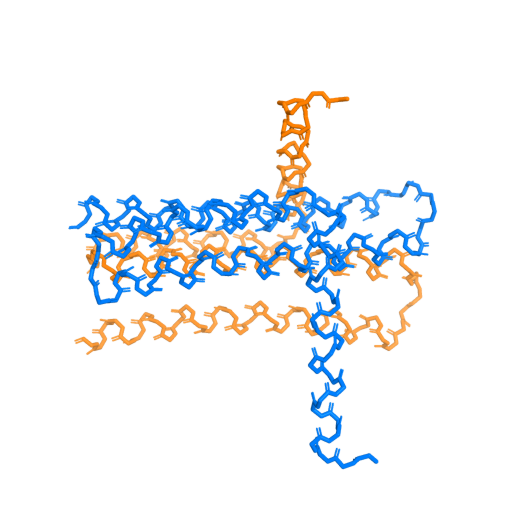 93.38 99 LEU B N 1
ATOM 1639 C CA . LEU B 1 99 ? 11.117 0.723 -8.305 1 93.38 99 LEU B CA 1
ATOM 1640 C C . LEU B 1 99 ? 10.102 -0.399 -8.133 1 93.38 99 LEU B C 1
ATOM 1642 O O . LEU B 1 99 ? 10.406 -1.567 -8.375 1 93.38 99 LEU B O 1
ATOM 1646 N N . SER B 1 100 ? 8.922 -0.046 -7.703 1 95.69 100 SER B N 1
ATOM 1647 C CA . SER B 1 100 ? 7.887 -1.067 -7.57 1 95.69 100 SER B CA 1
ATOM 1648 C C . SER B 1 100 ? 7.508 -1.646 -8.93 1 95.69 100 SER B C 1
ATOM 1650 O O . SER B 1 100 ? 7.25 -2.846 -9.055 1 95.69 100 SER B O 1
ATOM 1652 N N . ALA B 1 101 ? 7.469 -0.859 -9.938 1 94.94 101 ALA B N 1
ATOM 1653 C CA . ALA B 1 101 ? 7.195 -1.34 -11.289 1 94.94 101 ALA B CA 1
ATOM 1654 C C . ALA B 1 101 ? 8.305 -2.262 -11.781 1 94.94 101 ALA B C 1
ATOM 1656 O O . ALA B 1 101 ? 8.039 -3.279 -12.422 1 94.94 101 ALA B O 1
ATOM 1657 N N . ILE B 1 102 ? 9.508 -1.932 -11.5 1 92.31 102 ILE B N 1
ATOM 1658 C CA . ILE B 1 102 ? 10.648 -2.768 -11.867 1 92.31 102 ILE B CA 1
ATOM 1659 C C . ILE B 1 102 ? 10.531 -4.125 -11.172 1 92.31 102 ILE B C 1
ATOM 1661 O O . ILE B 1 102 ? 10.844 -5.156 -11.766 1 92.31 102 ILE B O 1
ATOM 1665 N N . ALA B 1 103 ? 10.086 -4.082 -9.914 1 92.56 103 ALA B N 1
ATOM 1666 C CA . ALA B 1 103 ? 9.898 -5.332 -9.18 1 92.56 103 ALA B CA 1
ATOM 1667 C C . ALA B 1 103 ? 8.93 -6.254 -9.922 1 92.56 103 ALA B C 1
ATOM 1669 O O . ALA B 1 103 ? 9.156 -7.465 -9.992 1 92.56 103 ALA B O 1
ATOM 1670 N N . VAL B 1 104 ? 7.844 -5.727 -10.469 1 94.5 104 VAL B N 1
ATOM 1671 C CA . VAL B 1 104 ? 6.898 -6.516 -11.25 1 94.5 104 VAL B CA 1
ATOM 1672 C C . VAL B 1 104 ? 7.594 -7.09 -12.477 1 94.5 104 VAL B C 1
ATOM 1674 O O . VAL B 1 104 ? 7.434 -8.273 -12.797 1 94.5 104 VAL B O 1
ATOM 1677 N N . GLY B 1 105 ? 8.367 -6.273 -13.141 1 94.19 105 GLY B N 1
ATOM 1678 C CA . GLY B 1 105 ? 9.109 -6.738 -14.297 1 94.19 105 GLY B CA 1
ATOM 1679 C C . GLY B 1 105 ? 10.062 -7.875 -13.977 1 94.19 105 GLY B C 1
ATOM 1680 O O . GLY B 1 105 ? 10.117 -8.867 -14.703 1 94.19 105 GLY B O 1
ATOM 1681 N N . VAL B 1 106 ? 10.82 -7.754 -12.945 1 91.56 106 VAL B N 1
ATOM 1682 C CA . VAL B 1 106 ? 11.766 -8.781 -12.516 1 91.56 106 VAL B CA 1
ATOM 1683 C C . VAL B 1 106 ? 11.008 -10.078 -12.211 1 91.56 106 VAL B C 1
ATOM 1685 O O . VAL B 1 106 ? 11.445 -11.164 -12.602 1 91.56 106 VAL B O 1
ATOM 1688 N N . ALA B 1 107 ? 9.859 -9.961 -11.5 1 93.81 107 ALA B N 1
ATOM 1689 C CA . ALA B 1 107 ? 9.047 -11.133 -11.203 1 93.81 107 ALA B CA 1
ATOM 1690 C C . ALA B 1 107 ? 8.617 -11.844 -12.484 1 93.81 107 ALA B C 1
ATOM 1692 O O . ALA B 1 107 ? 8.68 -13.07 -12.57 1 93.81 107 ALA B O 1
ATOM 1693 N N . TRP B 1 108 ? 8.211 -11.117 -13.445 1 93.69 108 TRP B N 1
ATOM 1694 C CA . TRP B 1 108 ? 7.801 -11.703 -14.719 1 93.69 108 TRP B CA 1
ATOM 1695 C C . TRP B 1 108 ? 8.953 -12.453 -15.375 1 93.69 108 TRP B C 1
ATOM 1697 O O . TRP B 1 108 ? 8.781 -13.586 -15.836 1 93.69 108 TRP B O 1
ATOM 1707 N N . VAL B 1 109 ? 10.133 -11.875 -15.391 1 92.88 109 VAL B N 1
ATOM 1708 C CA . VAL B 1 109 ? 11.297 -12.484 -16.031 1 92.88 109 VAL B CA 1
ATOM 1709 C C . VAL B 1 109 ? 11.664 -13.781 -15.312 1 92.88 109 VAL B C 1
ATOM 1711 O O . VAL B 1 109 ? 11.883 -14.812 -15.953 1 92.88 109 VAL B O 1
ATOM 1714 N N . VAL B 1 110 ? 11.648 -13.781 -14.055 1 89.5 110 VAL B N 1
ATOM 1715 C CA . VAL B 1 110 ? 12.055 -14.945 -13.266 1 89.5 110 VAL B CA 1
ATOM 1716 C C . VAL B 1 110 ? 11.031 -16.062 -13.43 1 89.5 110 VAL B C 1
ATOM 1718 O O . VAL B 1 110 ? 11.406 -17.234 -13.594 1 89.5 110 VAL B O 1
ATOM 1721 N N . VAL B 1 111 ? 9.75 -15.711 -13.367 1 90.75 111 VAL B N 1
ATOM 1722 C CA . VAL B 1 111 ? 8.703 -16.719 -13.461 1 90.75 111 VAL B CA 1
ATOM 1723 C C . VAL B 1 111 ? 8.703 -17.344 -14.859 1 90.75 111 VAL B C 1
ATOM 1725 O O . VAL B 1 111 ? 8.461 -18.531 -15.016 1 90.75 111 VAL B O 1
ATOM 1728 N N . LEU B 1 112 ? 8.953 -16.547 -15.844 1 90.06 112 LEU B N 1
ATOM 1729 C CA . LEU B 1 112 ? 8.906 -17.047 -17.219 1 90.06 112 LEU B CA 1
ATOM 1730 C C . LEU B 1 112 ? 10.148 -17.891 -17.531 1 90.06 112 LEU B C 1
ATOM 1732 O O . LEU B 1 112 ? 10.062 -18.875 -18.25 1 90.06 112 LEU B O 1
ATOM 1736 N N . VAL B 1 113 ? 11.266 -17.422 -16.922 1 87.94 113 VAL B N 1
ATOM 1737 C CA . VAL B 1 113 ? 12.516 -18.125 -17.219 1 87.94 113 VAL B CA 1
ATOM 1738 C C . VAL B 1 113 ? 12.688 -19.297 -16.266 1 87.94 113 VAL B C 1
ATOM 1740 O O . VAL B 1 113 ? 13.375 -20.266 -16.594 1 87.94 113 VAL B O 1
ATOM 1743 N N . GLY B 1 114 ? 12.008 -19.172 -15.039 1 71.5 114 GLY B N 1
ATOM 1744 C CA . GLY B 1 114 ? 12.172 -20.25 -14.078 1 71.5 114 GLY B CA 1
ATOM 1745 C C . GLY B 1 114 ? 11.188 -21.391 -14.281 1 71.5 114 GLY B C 1
ATOM 1746 O O . GLY B 1 114 ? 11.578 -22.547 -14.352 1 71.5 114 GLY B O 1
#

Organism: NCBI:txid391626

InterPro domains:
  IPR000829 DAGK family [PF01219] (13-112)
  IPR000829 DAGK family [PS01069] (65-76)
  IPR000829 DAGK family [PTHR34299] (11-113)
  IPR033718 Diacylglycerol kinase, prokaryotic [cd14264] (6-102)
  IPR036945 Diacylglycerol kinase (DAGK) superfamily [G3DSA:1.10.287.3610] (3-114)

Sequence (228 aa):
MGFFERLKLRTIWSCDGIRDTWLTERSFRQWVWANIVSGGLGFVLLDGGERALILVLGLMVLVVELLNTAVERTVDLVSLDRSDLAKQAKDAASGAVMLSAIAVGVAWVVVLVGMGFFERLKLRTIWSCDGIRDTWLTERSFRQWVWANIVSGGLGFVLLDGGERALILVLGLMVLVVELLNTAVERTVDLVSLDRSDLAKQAKDAASGAVMLSAIAVGVAWVVVLVG

Nearest PDB structures (foldseek):
  4brb-assembly2_D  TM=9.599E-01  e=4.545E-06  Escherichia coli K-12
  5d6i-assembly1_C  TM=9.512E-01  e=4.283E-06  Escherichia coli
  4bpd-assembly2_D  TM=9.577E-01  e=6.493E-06  Escherichia coli K-12
  4ck0-assembly1_C  TM=9.596E-01  e=7.760E-06  Escherichia coli K-12
  4brr-assembly1_B  TM=8.945E-01  e=7.000E-05  Escherichia coli K-12

Radius of gyration: 18.51 Å; Cα contacts (8 Å, |Δi|>4): 245; chains: 2; bounding box: 50×52×40 Å

Solvent-accessible surface area (backbone atoms only — not comparable to full-atom values): 11505 Å² total; per-residue (Å²): 129,53,72,67,55,47,49,51,52,52,50,51,53,51,51,48,54,52,50,50,42,53,74,70,31,67,68,53,47,52,51,51,54,52,33,52,54,52,39,52,47,30,65,73,76,42,58,71,68,49,27,52,50,54,44,53,41,43,51,48,32,54,53,39,43,54,52,28,50,52,50,44,53,51,40,58,70,71,39,88,62,94,39,74,43,50,51,48,16,45,16,12,20,40,19,19,30,52,46,37,48,48,29,45,52,51,35,52,51,36,49,72,74,80,130,55,71,67,57,50,50,50,50,50,50,48,39,16,50,48,13,46,50,51,40,55,75,71,31,68,67,50,46,52,50,52,52,52,32,52,53,52,38,52,48,30,63,72,74,42,58,30,52,61,24,26,47,55,44,33,40,42,45,45,31,54,22,38,41,27,41,26,49,16,49,45,29,43,44,54,62,68,40,86,61,92,40,74,66,51,52,51,54,45,50,51,34,52,47,52,29,51,54,39,49,50,51,43,51,53,49,51,52,48,62,73,72,98